Protein AF-A0A2N5Z043-F1 (afdb_monomer)

Mean predicted aligned error: 4.88 Å

pLDDT: mean 90.92, std 6.53, range [58.91, 97.44]

Nearest PDB structures (foldseek):
  1ipa-assembly1_A  TM=8.444E-01  e=1.901E-19  Thermus thermophilus
  5kzk-assembly1_B  TM=9.134E-01  e=2.273E-18  Sinorhizobium meliloti 1021
  5l0z-assembly1_B  TM=9.077E-01  e=1.374E-17  Sinorhizobium meliloti 1021
  1x7p-assembly1_A  TM=9.069E-01  e=3.944E-17  Streptomyces viridochromogenes
  1x7o-assembly1_B  TM=9.079E-01  e=4.716E-16  Streptomyces viridochromogenes

Foldseek 3Di:
DAAEDEDCPDPVLVLLLCLQPDPVSCVVVQKFKEFAPQLVLLLQVLVWAWAEKEFECVQPNPVRVCVSCVVGDPRYHYHYYHPVSQVSNDPDSPRRRMMIMTGHDDADLVNQDFDFQAEEEEEEAPQDLLVLLVVLQCCVVVVHSAYEYEPYNDDCRNNSNSVSNSNSSSVHHYYYDHPVVVVVSCVVVVEAEDEDDPPDPDDPVPDPSGTHYYYYD

Solvent-accessible surface area (backbone atoms only — not comparable to full-atom values): 11834 Å² total; per-residue (Å²): 134,74,51,76,43,72,53,70,82,38,69,66,54,48,46,52,49,43,36,59,75,31,68,68,49,17,68,73,67,45,33,32,46,43,63,20,51,62,28,46,52,35,26,51,75,50,68,47,56,55,48,33,40,39,32,20,60,93,71,36,46,68,68,56,55,45,65,77,42,69,90,55,68,96,75,51,44,58,31,39,31,34,67,78,35,42,63,73,73,41,96,50,87,85,32,58,32,35,39,34,37,24,49,54,85,88,58,50,82,85,72,57,73,79,80,66,63,29,37,34,40,36,38,59,53,51,63,51,42,55,58,55,6,48,49,27,40,49,31,66,74,68,70,44,54,29,37,39,35,22,64,61,69,38,64,77,68,34,45,60,12,35,53,50,15,62,16,26,58,45,70,40,54,63,26,68,46,57,63,68,60,51,53,52,49,32,61,77,68,67,38,49,74,44,73,74,54,98,82,53,95,64,61,76,94,74,58,85,78,72,44,31,31,31,41,38,81

Secondary structure (DSSP, 8-state):
-PEEE--TTSHHHHHHHHHHH-HHHHHHHTEEEEESHHHHHHHHHTT--EEEEEEETTTS-HHHHHHHHTTS-TTPEEEEE-HHHHHHH-S-GGGTTEEEEEEPP---GGG----SS-EEEEEES---HHHHHHHHHHHHHHT-SEEEEES-SS-TT-HHHHHHTTTHHHHS-EEEE-HHHHHHHHHHTTPEEEE--TT-SS-GGGS---SSEEEE-

Radius of gyration: 19.44 Å; Cα contacts (8 Å, |Δi|>4): 399; chains: 1; bounding box: 55×33×52 Å

Structure (mmCIF, N/CA/C/O backbone):
data_AF-A0A2N5Z043-F1
#
_entry.id   AF-A0A2N5Z043-F1
#
loop_
_atom_site.group_PDB
_atom_site.id
_atom_site.type_symbol
_atom_site.label_atom_id
_atom_site.label_alt_id
_atom_site.label_comp_id
_atom_site.label_asym_id
_atom_site.label_entity_id
_atom_site.label_seq_id
_atom_site.pdbx_PDB_ins_code
_atom_site.Cartn_x
_atom_site.Cartn_y
_atom_site.Cartn_z
_atom_site.occupancy
_atom_site.B_iso_or_equiv
_atom_site.auth_seq_id
_atom_site.auth_comp_id
_atom_site.auth_asym_id
_atom_site.auth_atom_id
_atom_site.pdbx_PDB_model_num
ATOM 1 N N . MET A 1 1 ? -25.689 7.779 13.459 1.00 58.91 1 MET A N 1
ATOM 2 C CA . MET A 1 1 ? -25.123 7.666 14.824 1.00 58.91 1 MET A CA 1
ATOM 3 C C . MET A 1 1 ? -23.792 6.949 14.717 1.00 58.91 1 MET A C 1
ATOM 5 O O . MET A 1 1 ? -23.762 5.886 14.113 1.00 58.91 1 MET A O 1
ATOM 9 N N . ILE A 1 2 ? -22.717 7.532 15.247 1.00 79.56 2 ILE A N 1
ATOM 10 C CA . ILE A 1 2 ? -21.394 6.894 15.274 1.00 79.56 2 ILE A CA 1
ATOM 11 C C . ILE A 1 2 ? -21.387 5.871 16.412 1.00 79.56 2 ILE A C 1
ATOM 13 O O . ILE A 1 2 ? -21.754 6.197 17.542 1.00 79.56 2 ILE A O 1
ATOM 17 N N . GLN A 1 3 ? -21.018 4.624 16.120 1.00 89.81 3 GLN A N 1
ATOM 18 C CA . GLN A 1 3 ? -20.958 3.577 17.137 1.00 89.81 3 GLN A CA 1
ATOM 19 C C . GLN A 1 3 ? -19.657 3.696 17.937 1.00 89.81 3 GLN A C 1
ATOM 21 O O . GLN A 1 3 ? -18.572 3.712 17.358 1.00 89.81 3 GLN A O 1
ATOM 26 N N . LYS A 1 4 ? -19.766 3.707 19.271 1.00 94.31 4 LYS A N 1
ATOM 27 C CA . LYS A 1 4 ? -18.613 3.667 20.177 1.00 94.31 4 LYS A CA 1
ATOM 28 C C . LYS A 1 4 ? -18.261 2.232 20.572 1.00 94.31 4 LYS A C 1
ATOM 30 O O . LYS A 1 4 ? -19.119 1.479 21.035 1.00 94.31 4 LYS A O 1
ATOM 35 N N . ILE A 1 5 ? -16.996 1.854 20.421 1.00 95.56 5 ILE A N 1
ATOM 36 C CA . ILE A 1 5 ? -16.460 0.528 20.734 1.00 95.56 5 ILE A CA 1
ATOM 37 C C . ILE A 1 5 ? -15.431 0.653 21.855 1.00 95.56 5 ILE A C 1
ATOM 39 O O . ILE A 1 5 ? -14.366 1.238 21.695 1.00 95.56 5 ILE A O 1
ATOM 43 N N . THR A 1 6 ? -15.735 0.047 22.999 1.00 94.62 6 THR A N 1
ATOM 44 C CA . THR A 1 6 ? -14.870 0.082 24.191 1.00 94.62 6 THR A CA 1
ATOM 45 C C . THR A 1 6 ? -14.288 -1.282 24.561 1.00 94.62 6 THR A C 1
ATOM 47 O O . THR A 1 6 ? -13.459 -1.376 25.459 1.00 94.62 6 THR A O 1
ATOM 50 N N . SER A 1 7 ? -14.717 -2.356 23.888 1.00 94.88 7 SER A N 1
ATOM 51 C CA . SER A 1 7 ? -14.312 -3.727 24.204 1.00 94.88 7 SER A CA 1
ATOM 52 C C . SER A 1 7 ? -13.397 -4.318 23.142 1.00 94.88 7 SER A C 1
ATOM 54 O O . SER A 1 7 ? -13.782 -4.474 21.985 1.00 94.88 7 SER A O 1
ATOM 56 N N . ASN A 1 8 ? -12.243 -4.813 23.580 1.00 89.06 8 ASN A N 1
ATOM 57 C CA . ASN A 1 8 ? -11.299 -5.565 22.745 1.00 89.06 8 ASN A CA 1
ATOM 58 C C . ASN A 1 8 ? -11.852 -6.902 22.227 1.00 89.06 8 ASN A C 1
ATOM 60 O O . ASN A 1 8 ? -11.288 -7.516 21.324 1.00 89.06 8 ASN A O 1
ATOM 64 N N . LYS A 1 9 ? -12.954 -7.392 22.811 1.00 93.12 9 LYS A N 1
ATOM 65 C CA . LYS A 1 9 ? -13.638 -8.608 22.349 1.00 93.12 9 LYS A CA 1
ATOM 66 C C . LYS A 1 9 ? -14.599 -8.334 21.188 1.00 93.12 9 LYS A C 1
ATOM 68 O O . LYS A 1 9 ? -15.153 -9.289 20.646 1.00 93.12 9 LYS A O 1
ATOM 73 N N . ASN A 1 10 ? -14.802 -7.069 20.815 1.00 97.00 10 ASN A N 1
ATOM 74 C CA . ASN A 1 10 ? -15.653 -6.686 19.697 1.00 97.00 10 ASN A CA 1
ATOM 75 C C . ASN A 1 10 ? -15.171 -7.345 18.388 1.00 97.00 10 ASN A C 1
ATOM 77 O O . ASN A 1 10 ? -13.970 -7.449 18.127 1.00 97.00 10 ASN A O 1
ATOM 81 N N . LYS A 1 11 ? -16.125 -7.806 17.569 1.00 96.38 11 LYS A N 1
ATOM 82 C CA . LYS A 1 11 ? -15.859 -8.533 16.320 1.00 96.38 11 LYS A CA 1
ATOM 83 C C . LYS A 1 11 ? -15.020 -7.713 15.332 1.00 96.38 11 LYS A C 1
ATOM 85 O O . LYS A 1 11 ? -14.115 -8.277 14.727 1.00 96.38 11 LYS A O 1
ATOM 90 N N . LEU A 1 12 ? -15.287 -6.411 15.208 1.00 96.88 12 LEU A N 1
ATOM 91 C CA . LEU A 1 12 ? -14.546 -5.510 14.324 1.00 96.88 12 LEU A CA 1
ATOM 92 C C . LEU A 1 12 ? -13.082 -5.393 14.758 1.00 96.88 12 LEU A C 1
ATOM 94 O O . LEU A 1 12 ? -12.185 -5.591 13.950 1.00 96.88 12 LEU A O 1
ATOM 98 N N . ILE A 1 13 ? -12.841 -5.171 16.051 1.00 97.25 13 ILE A N 1
ATOM 99 C CA . ILE A 1 13 ? -11.487 -5.030 16.612 1.00 97.25 13 ILE A CA 1
ATOM 100 C C . ILE A 1 13 ? -10.673 -6.309 16.421 1.00 97.25 13 ILE A C 1
ATOM 102 O O . ILE A 1 13 ? -9.522 -6.264 15.992 1.00 97.25 13 ILE A O 1
ATOM 106 N N . ARG A 1 14 ? -11.288 -7.474 16.655 1.00 96.81 14 ARG A N 1
ATOM 107 C CA . ARG A 1 14 ? -10.653 -8.765 16.352 1.00 96.81 14 ARG A CA 1
ATOM 108 C C . ARG A 1 14 ? -10.306 -8.898 14.871 1.00 96.81 14 ARG A C 1
ATOM 110 O O . ARG A 1 14 ? -9.248 -9.438 14.561 1.00 96.81 14 ARG A O 1
ATOM 117 N N . ASN A 1 15 ? -11.167 -8.415 13.975 1.00 97.44 15 ASN A N 1
ATOM 118 C CA . ASN A 1 15 ? -10.894 -8.453 12.542 1.00 97.44 15 ASN A CA 1
ATOM 119 C C . ASN A 1 15 ? -9.714 -7.554 12.160 1.00 97.44 15 ASN A C 1
ATOM 121 O O . ASN A 1 15 ? -8.837 -8.008 11.435 1.00 97.44 15 ASN A O 1
ATOM 125 N N . VAL A 1 16 ? -9.634 -6.334 12.704 1.00 97.19 16 VAL A N 1
ATOM 126 C CA . VAL A 1 16 ? -8.488 -5.430 12.489 1.00 97.19 16 VAL A CA 1
ATOM 127 C C . VAL A 1 16 ? -7.175 -6.120 12.868 1.00 97.19 16 VAL A C 1
ATOM 129 O O . VAL A 1 16 ? -6.253 -6.173 12.060 1.00 97.19 16 VAL A O 1
ATOM 132 N N . ILE A 1 17 ? -7.112 -6.742 14.049 1.00 96.12 17 ILE A N 1
ATOM 133 C CA . ILE A 1 17 ? -5.910 -7.452 14.523 1.00 96.12 17 ILE A CA 1
ATOM 134 C C . ILE A 1 17 ? -5.545 -8.626 13.597 1.00 96.12 17 ILE A C 1
ATOM 136 O O . ILE A 1 17 ? -4.368 -8.870 13.308 1.00 96.12 17 ILE A O 1
ATOM 140 N N . LEU A 1 18 ? -6.543 -9.371 13.111 1.00 96.69 18 LEU A N 1
ATOM 141 C CA . LEU A 1 18 ? -6.326 -10.464 12.160 1.00 96.69 18 LEU A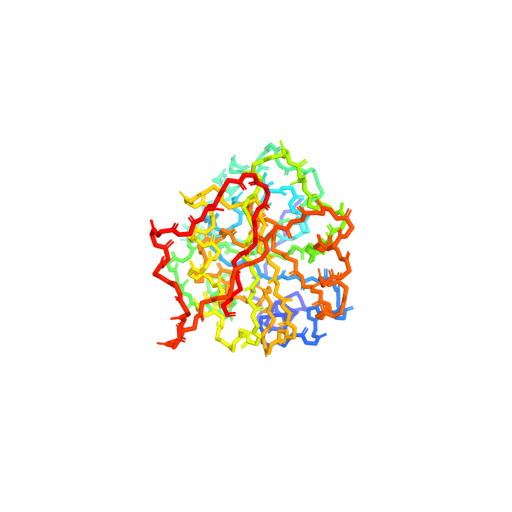 CA 1
ATOM 142 C C . LEU A 1 18 ? -5.783 -9.951 10.823 1.00 96.69 18 LEU A C 1
ATOM 144 O O . LEU A 1 18 ? -4.790 -10.489 10.333 1.00 96.69 18 LEU A O 1
ATOM 148 N N . LEU A 1 19 ? -6.376 -8.891 10.272 1.00 96.75 19 LEU A N 1
ATOM 149 C CA . LEU A 1 19 ? -5.923 -8.259 9.033 1.00 96.75 19 LEU A CA 1
ATOM 150 C C . LEU A 1 19 ? -4.523 -7.654 9.177 1.00 96.75 19 LEU A C 1
ATOM 152 O O . LEU A 1 19 ? -3.753 -7.692 8.223 1.00 96.75 19 LEU A O 1
ATOM 156 N N . GLN A 1 20 ? -4.147 -7.150 10.353 1.00 94.81 20 GLN A N 1
ATOM 157 C CA . GLN A 1 20 ? -2.794 -6.647 10.598 1.00 94.81 20 GLN A CA 1
ATOM 158 C C . GLN A 1 20 ? -1.753 -7.770 10.618 1.00 94.81 20 GLN A C 1
ATOM 160 O O . GLN A 1 20 ? -0.689 -7.659 10.007 1.00 94.81 20 GLN A O 1
ATOM 165 N N . SER A 1 21 ? -2.072 -8.875 11.291 1.00 93.69 21 SER A N 1
ATOM 166 C CA . SER A 1 21 ? -1.116 -9.953 11.565 1.00 93.69 21 SER A CA 1
ATOM 167 C C . SER A 1 21 ? -1.027 -11.020 10.471 1.00 93.69 21 SER A C 1
ATOM 169 O O . SER A 1 21 ? 0.009 -11.672 10.350 1.00 93.69 21 SER A O 1
ATOM 171 N N . LYS A 1 22 ? -2.077 -11.225 9.662 1.00 95.31 22 LYS A N 1
ATOM 172 C CA . LYS A 1 22 ? -2.168 -12.366 8.735 1.00 95.31 22 LYS A CA 1
ATOM 173 C C . LYS A 1 22 ? -2.455 -11.936 7.298 1.00 95.31 22 LYS A C 1
ATOM 175 O O . LYS A 1 22 ? -3.581 -11.581 6.964 1.00 95.31 22 LYS A O 1
ATOM 180 N N . SER A 1 23 ? -1.472 -12.115 6.410 1.00 94.06 23 SER A N 1
ATOM 181 C CA . SER A 1 23 ? -1.652 -11.900 4.959 1.00 94.06 23 SER A CA 1
ATOM 182 C C . SER A 1 23 ? -2.799 -12.734 4.379 1.00 94.06 23 SER A C 1
ATOM 184 O O . SER A 1 23 ? -3.604 -12.234 3.600 1.00 94.06 23 SER A O 1
ATOM 186 N N . ARG A 1 24 ? -2.952 -13.986 4.834 1.00 95.50 24 ARG A N 1
ATOM 187 C CA . ARG A 1 24 ? -4.053 -14.858 4.402 1.00 95.50 24 ARG A CA 1
ATOM 188 C C . ARG A 1 24 ? -5.435 -14.256 4.676 1.00 95.50 24 ARG A C 1
ATOM 190 O O . ARG A 1 24 ? -6.331 -14.452 3.865 1.00 95.50 24 ARG A O 1
ATOM 197 N N . GLU A 1 25 ? -5.611 -13.540 5.787 1.00 97.25 25 GLU A N 1
ATOM 198 C CA . GLU A 1 25 ? -6.893 -12.899 6.109 1.00 97.25 25 GLU A CA 1
ATOM 199 C C . GLU A 1 25 ? -7.157 -11.696 5.203 1.00 97.25 25 GLU A C 1
ATOM 201 O O . GLU A 1 25 ? -8.277 -11.560 4.719 1.00 97.25 25 GLU A O 1
ATOM 206 N N . ARG A 1 26 ? -6.127 -10.895 4.890 1.00 96.31 26 ARG A N 1
ATOM 207 C CA . ARG A 1 26 ? -6.241 -9.795 3.919 1.00 96.31 26 ARG A CA 1
ATOM 208 C C . ARG A 1 26 ? -6.667 -10.298 2.544 1.00 96.31 26 ARG A C 1
ATOM 210 O O . ARG A 1 26 ? -7.684 -9.857 2.021 1.00 96.31 26 ARG A O 1
ATOM 217 N N . LYS A 1 27 ? -5.966 -11.313 2.025 1.00 94.12 27 LYS A N 1
ATOM 218 C CA . LYS A 1 27 ? -6.282 -11.951 0.735 1.00 94.12 27 LYS A CA 1
ATOM 219 C C . LYS A 1 27 ? -7.682 -12.570 0.719 1.00 94.12 27 LYS A C 1
ATOM 221 O O . LYS A 1 27 ? -8.418 -12.402 -0.240 1.00 94.12 27 LYS A O 1
ATOM 226 N N . LYS A 1 28 ? -8.069 -13.273 1.791 1.00 96.50 28 LYS A N 1
ATOM 227 C CA . LYS A 1 28 ? -9.383 -13.928 1.890 1.00 96.50 28 LYS A CA 1
ATOM 228 C C . LYS A 1 28 ? -10.538 -12.925 1.916 1.00 96.50 28 LYS A C 1
ATOM 230 O O . LYS A 1 28 ? -11.598 -13.222 1.378 1.00 96.50 28 LYS A O 1
ATOM 235 N N . GLN A 1 29 ? -10.364 -11.803 2.609 1.00 97.06 29 GLN A N 1
ATOM 236 C CA . GLN A 1 29 ? -11.420 -10.802 2.781 1.00 97.06 29 GLN A CA 1
ATOM 237 C C . GLN A 1 29 ? -11.389 -9.714 1.703 1.00 97.06 29 GLN A C 1
ATOM 239 O O . GLN A 1 29 ? -12.329 -8.935 1.625 1.00 97.06 29 GLN A O 1
ATOM 244 N N . ASN A 1 30 ? -10.329 -9.664 0.896 1.00 96.50 30 ASN A N 1
ATOM 245 C CA . ASN A 1 30 ? -9.986 -8.546 0.025 1.00 96.50 30 ASN A CA 1
ATOM 246 C C . ASN A 1 30 ? -9.932 -7.197 0.767 1.00 96.50 30 ASN A C 1
ATOM 248 O O . ASN A 1 30 ? -10.393 -6.175 0.264 1.00 96.50 30 ASN A O 1
ATOM 252 N N . LEU A 1 31 ? -9.396 -7.207 1.992 1.00 97.19 31 LEU A N 1
ATOM 253 C CA . LEU A 1 31 ? -9.322 -6.030 2.855 1.00 97.19 31 LEU A CA 1
ATOM 254 C C . LEU A 1 31 ? -7.914 -5.818 3.398 1.00 97.19 31 LEU A C 1
ATOM 256 O O . LEU A 1 31 ? -7.212 -6.766 3.753 1.00 97.19 31 LEU A O 1
ATOM 260 N N . ILE A 1 32 ? -7.548 -4.554 3.565 1.00 97.44 32 ILE A N 1
ATOM 261 C CA . ILE A 1 32 ? -6.286 -4.111 4.153 1.00 97.44 32 ILE A CA 1
ATOM 262 C C . ILE A 1 32 ? -6.552 -3.189 5.343 1.00 97.44 32 ILE A C 1
ATOM 264 O O . ILE A 1 32 ? -7.629 -2.604 5.469 1.00 97.44 32 ILE A O 1
ATOM 268 N N . VAL A 1 33 ? -5.560 -3.066 6.226 1.00 97.12 33 VAL A N 1
ATOM 269 C CA . VAL A 1 33 ? -5.593 -2.120 7.348 1.00 97.12 33 VAL A CA 1
ATOM 270 C C . VAL A 1 33 ? -4.566 -1.033 7.099 1.00 97.12 33 VAL A C 1
ATOM 272 O O . VAL A 1 33 ? -3.394 -1.328 6.861 1.00 97.12 33 VAL A O 1
ATOM 275 N N . ILE A 1 34 ? -5.016 0.211 7.197 1.00 95.94 34 ILE A N 1
ATOM 276 C CA . ILE A 1 34 ? -4.196 1.404 7.023 1.00 95.94 34 ILE A CA 1
ATOM 277 C C . ILE A 1 34 ? -4.191 2.133 8.361 1.00 95.94 34 ILE A C 1
ATOM 279 O O . ILE A 1 34 ? -5.238 2.526 8.868 1.00 95.94 34 ILE A O 1
ATOM 283 N N . GLU A 1 35 ? -3.017 2.273 8.959 1.00 93.94 35 GLU A N 1
ATOM 284 C CA . GLU A 1 35 ? -2.828 3.026 10.195 1.00 93.94 35 GLU A CA 1
ATOM 285 C C . GLU A 1 35 ? -2.068 4.304 9.867 1.00 93.94 35 GLU A C 1
ATOM 287 O O . GLU A 1 35 ? -1.040 4.240 9.193 1.00 93.94 35 GLU A O 1
ATOM 292 N N . GLY A 1 36 ? -2.543 5.432 10.392 1.00 91.44 36 GLY A N 1
ATOM 293 C CA . GLY A 1 36 ? -1.880 6.713 10.203 1.00 91.44 36 GLY A CA 1
ATOM 294 C C . GLY A 1 36 ? -2.716 7.704 9.411 1.00 91.44 36 GLY A C 1
ATOM 295 O O . GLY A 1 36 ? -3.263 7.391 8.355 1.00 91.44 36 GLY A O 1
ATOM 296 N N . ARG A 1 37 ? -2.800 8.937 9.920 1.00 90.19 37 ARG A N 1
ATOM 297 C CA . ARG A 1 37 ? -3.494 10.037 9.237 1.00 90.19 37 ARG A CA 1
ATOM 298 C C . ARG A 1 37 ? -3.017 10.214 7.792 1.00 90.19 37 ARG A C 1
ATOM 300 O O . ARG A 1 37 ? -3.845 10.278 6.890 1.00 90.19 37 ARG A O 1
ATOM 307 N N . LYS A 1 38 ? -1.700 10.282 7.578 1.00 90.38 38 LYS A N 1
ATOM 308 C CA . LYS A 1 38 ? -1.118 10.587 6.266 1.00 90.38 38 LYS A CA 1
ATOM 309 C C . LYS A 1 38 ? -1.361 9.459 5.264 1.00 90.38 38 LYS A C 1
ATOM 311 O O . LYS A 1 38 ? -1.716 9.714 4.119 1.00 90.38 38 LYS A O 1
ATOM 316 N N . GLU A 1 39 ? -1.196 8.223 5.711 1.00 93.88 39 GLU A N 1
ATOM 317 C CA . GLU A 1 39 ? -1.403 7.012 4.929 1.00 93.88 39 GLU A CA 1
ATOM 318 C C . GLU A 1 39 ? -2.863 6.887 4.481 1.00 93.88 39 GLU A C 1
ATOM 320 O O . GLU A 1 39 ? -3.127 6.579 3.320 1.00 93.88 39 GLU A O 1
ATOM 325 N N . ILE A 1 40 ? -3.805 7.169 5.386 1.00 93.88 40 ILE A N 1
ATOM 326 C CA . ILE A 1 40 ? -5.242 7.153 5.097 1.00 93.88 40 ILE A CA 1
ATOM 327 C C . ILE A 1 40 ? -5.606 8.270 4.109 1.00 93.88 40 ILE A C 1
ATOM 329 O O . ILE A 1 40 ? -6.300 8.004 3.132 1.00 93.88 40 ILE A O 1
ATOM 333 N N . GLU A 1 41 ? -5.110 9.497 4.311 1.00 91.25 41 GLU A N 1
ATOM 334 C CA . GLU A 1 41 ? -5.309 10.612 3.370 1.00 91.25 41 GLU A CA 1
ATOM 335 C C . GLU A 1 41 ? -4.818 10.259 1.954 1.00 91.25 41 GLU A C 1
ATOM 337 O O . GLU A 1 41 ? -5.543 10.482 0.984 1.00 91.25 41 GLU A O 1
ATOM 342 N N . LEU A 1 42 ? -3.625 9.665 1.822 1.00 92.44 42 LEU A N 1
ATOM 343 C CA . LEU A 1 42 ? -3.087 9.249 0.521 1.00 92.44 42 LEU A CA 1
ATOM 344 C C . LEU A 1 42 ? -3.893 8.116 -0.113 1.00 92.44 42 LEU A C 1
ATOM 346 O O . LEU A 1 42 ? -4.118 8.142 -1.322 1.00 92.44 42 LEU A O 1
ATOM 350 N N . ALA A 1 43 ? -4.363 7.148 0.675 1.00 93.38 43 ALA A N 1
ATOM 351 C CA . ALA A 1 43 ? -5.238 6.093 0.173 1.00 93.38 43 ALA A CA 1
ATOM 352 C C . ALA A 1 43 ? -6.523 6.686 -0.427 1.00 93.38 43 ALA A C 1
ATOM 354 O O . ALA A 1 43 ? -6.889 6.355 -1.554 1.00 93.38 43 ALA A O 1
ATOM 355 N N . PHE A 1 44 ? -7.157 7.629 0.272 1.00 90.06 44 PHE A N 1
ATOM 356 C CA . PHE A 1 44 ? -8.332 8.332 -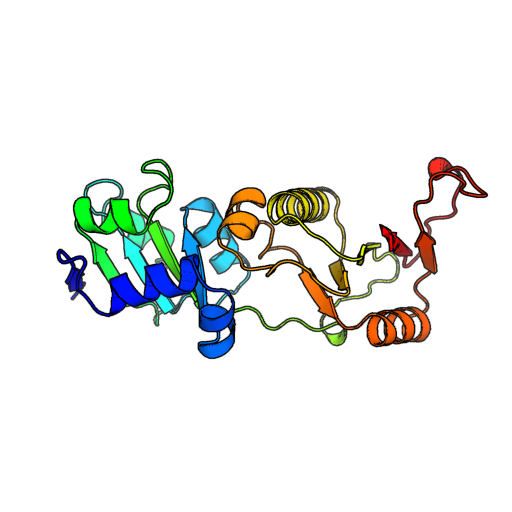0.240 1.00 90.06 44 PHE A CA 1
ATOM 357 C C . PHE A 1 44 ? -8.047 9.133 -1.511 1.00 90.06 44 PHE A C 1
ATOM 359 O O . PHE A 1 44 ? -8.796 9.030 -2.480 1.00 90.06 44 PHE A O 1
ATOM 366 N N . GLN A 1 45 ? -6.960 9.908 -1.529 1.00 89.62 45 GLN A N 1
ATOM 367 C CA . GLN A 1 45 ? -6.550 10.688 -2.705 1.00 89.62 45 GLN A CA 1
ATOM 368 C C . GLN A 1 45 ? -6.240 9.797 -3.913 1.00 89.62 45 GLN A C 1
ATOM 370 O O . GLN A 1 45 ? -6.459 10.208 -5.049 1.00 89.62 45 GLN A O 1
ATOM 375 N N . SER A 1 46 ? -5.789 8.568 -3.662 1.00 90.56 46 SER A N 1
ATOM 376 C CA . SER A 1 46 ? -5.510 7.557 -4.688 1.00 90.56 46 SER A CA 1
ATOM 377 C C . SER A 1 46 ? -6.754 6.756 -5.099 1.00 90.56 46 SER A C 1
ATOM 379 O O . SER A 1 46 ? -6.641 5.782 -5.839 1.00 90.56 46 SER A O 1
ATOM 381 N N . GLY A 1 47 ? -7.944 7.134 -4.617 1.00 90.25 47 GLY A N 1
ATOM 382 C CA . GLY A 1 47 ? -9.211 6.487 -4.967 1.00 90.25 47 GLY A CA 1
ATOM 383 C C . GLY A 1 47 ? -9.439 5.128 -4.303 1.00 90.25 47 GLY A C 1
ATOM 384 O O . GLY A 1 47 ? -10.314 4.381 -4.739 1.00 90.25 47 GLY A O 1
ATOM 385 N N . ILE A 1 48 ? -8.681 4.785 -3.256 1.00 92.31 48 ILE A N 1
ATOM 386 C CA . ILE A 1 48 ? -8.865 3.521 -2.540 1.00 92.31 48 ILE A CA 1
ATOM 387 C C . ILE A 1 48 ? -10.194 3.538 -1.780 1.00 92.31 48 ILE A C 1
ATOM 389 O O . ILE A 1 48 ? -10.517 4.484 -1.058 1.00 92.31 48 ILE A O 1
ATOM 393 N N . ASN A 1 49 ? -10.957 2.453 -1.912 1.00 92.38 49 ASN A N 1
ATOM 394 C CA . ASN A 1 49 ? -12.271 2.320 -1.299 1.00 92.38 49 ASN A CA 1
ATOM 395 C C . ASN A 1 49 ? -12.166 1.986 0.195 1.00 92.38 49 ASN A C 1
ATOM 397 O O . ASN A 1 49 ? -12.095 0.820 0.601 1.00 92.38 49 ASN A O 1
ATOM 401 N N . VAL A 1 50 ? -12.150 3.019 1.032 1.00 93.25 50 VAL A N 1
ATOM 402 C CA . VAL A 1 50 ? -12.179 2.869 2.490 1.00 93.25 50 VAL A CA 1
ATOM 403 C C . VAL A 1 50 ? -13.595 2.522 2.943 1.00 93.25 50 VAL A C 1
ATOM 405 O O . VAL A 1 50 ? -14.539 3.266 2.705 1.00 93.25 50 VAL A O 1
ATOM 408 N N . LYS A 1 51 ? -13.749 1.392 3.637 1.00 94.31 51 LYS A N 1
ATOM 409 C CA . LYS A 1 51 ? -15.048 0.906 4.126 1.00 94.31 51 LYS A CA 1
ATOM 410 C C . LYS A 1 51 ? -15.358 1.383 5.531 1.00 94.31 51 LYS A C 1
ATOM 412 O O . LYS A 1 51 ? -16.507 1.670 5.858 1.00 94.31 51 LYS A O 1
ATOM 417 N N . GLN A 1 52 ? -14.344 1.384 6.392 1.00 95.12 52 GLN A N 1
ATOM 418 C CA . GLN A 1 52 ? -14.518 1.632 7.818 1.00 95.12 52 GLN A CA 1
ATOM 419 C C . GLN A 1 52 ? -13.379 2.498 8.333 1.00 95.12 52 GLN A C 1
ATOM 421 O O . GLN A 1 52 ? -12.216 2.221 8.044 1.00 95.12 52 GLN A O 1
ATOM 426 N N . LEU A 1 53 ? -13.715 3.507 9.130 1.00 94.75 53 LEU A N 1
ATOM 427 C CA . LEU A 1 53 ? -12.761 4.388 9.784 1.00 94.75 53 LEU A CA 1
ATOM 428 C C . LEU A 1 53 ? -12.982 4.345 11.296 1.00 94.75 53 LEU A C 1
ATOM 430 O O . LEU A 1 53 ? -14.045 4.708 11.802 1.00 94.75 53 LEU A O 1
ATOM 434 N N . LEU A 1 54 ? -11.966 3.886 12.016 1.00 95.69 54 LEU A N 1
ATOM 435 C CA . LEU A 1 54 ? -11.926 3.852 13.467 1.00 95.69 54 LEU A CA 1
ATOM 436 C C . LEU A 1 54 ? -11.084 5.028 13.959 1.00 95.69 54 LEU A C 1
ATOM 438 O O . LEU A 1 54 ? -9.949 5.206 13.513 1.00 95.69 54 LEU A O 1
ATOM 442 N N . TYR A 1 55 ? -11.622 5.806 14.895 1.00 95.25 55 TYR A N 1
ATOM 443 C CA . TYR A 1 55 ? -10.924 6.954 15.465 1.00 95.25 55 TYR A CA 1
ATOM 444 C C . TYR A 1 55 ? -11.020 7.002 16.990 1.00 95.25 55 TYR A C 1
ATOM 446 O O . TYR A 1 55 ? -12.032 6.624 17.582 1.00 95.25 55 TYR A O 1
ATOM 454 N N . CYS A 1 56 ? -9.961 7.477 17.640 1.00 94.81 56 CYS A N 1
ATOM 455 C CA . CYS A 1 56 ? -9.929 7.681 19.087 1.00 94.81 56 CYS A CA 1
ATOM 456 C C . CYS A 1 56 ? -10.202 9.154 19.416 1.00 94.81 56 CYS A C 1
ATOM 458 O O . CYS A 1 56 ? -9.339 10.001 19.184 1.00 94.81 56 CYS A O 1
ATOM 460 N N . ASN A 1 57 ? -11.369 9.460 19.999 1.00 93.06 57 ASN A N 1
ATOM 461 C CA . ASN A 1 57 ? -11.782 10.845 20.280 1.00 93.06 57 ASN A CA 1
ATOM 462 C C . ASN A 1 57 ? -10.884 11.570 21.308 1.00 93.06 57 ASN A C 1
ATOM 464 O O . ASN A 1 57 ? -10.905 12.793 21.390 1.00 93.06 57 ASN A O 1
ATOM 468 N N . GLU A 1 58 ? -10.084 10.827 22.082 1.00 91.69 58 GLU A N 1
ATOM 469 C CA . GLU A 1 58 ? -9.070 11.381 22.994 1.00 91.69 58 GLU A CA 1
ATOM 470 C C . GLU A 1 58 ? -7.803 11.874 22.268 1.00 91.69 58 GLU A C 1
ATOM 472 O O . GLU A 1 58 ? -7.012 12.602 22.862 1.00 91.69 58 GLU A O 1
ATOM 477 N N . ILE A 1 59 ? -7.589 11.464 21.011 1.00 91.69 59 ILE A N 1
ATOM 478 C CA . ILE A 1 59 ? -6.409 11.812 20.198 1.00 91.69 59 ILE A CA 1
ATOM 479 C C . ILE A 1 59 ? -6.800 12.743 19.044 1.00 91.69 59 ILE A C 1
ATOM 481 O O . ILE A 1 59 ? -6.100 13.717 18.783 1.00 91.69 59 ILE A O 1
ATOM 485 N N . ILE A 1 60 ? -7.911 12.450 18.363 1.00 91.19 60 ILE A N 1
ATOM 486 C CA . ILE A 1 60 ? -8.438 13.240 17.247 1.00 91.19 60 ILE A CA 1
ATOM 487 C C . ILE A 1 60 ? -9.942 13.435 17.420 1.00 91.19 60 ILE A C 1
ATOM 489 O O . ILE A 1 60 ? -10.690 12.477 17.614 1.00 91.19 60 ILE A O 1
ATOM 493 N N . SER A 1 61 ? -10.395 14.686 17.368 1.00 91.12 61 SER A N 1
ATOM 494 C CA . SER A 1 61 ? -11.809 14.997 17.589 1.00 91.12 61 SER A CA 1
ATOM 495 C C . SER A 1 61 ? -12.682 14.511 16.431 1.00 91.12 61 SER A C 1
ATOM 497 O O . SER A 1 61 ? -12.289 14.582 15.268 1.00 91.12 61 SER A O 1
ATOM 499 N N . SER A 1 62 ? -13.907 14.077 16.732 1.00 88.25 62 SER A N 1
ATOM 500 C CA . SER A 1 62 ? -14.881 13.677 15.702 1.00 88.25 62 SER A CA 1
ATOM 501 C C . SER A 1 62 ? -15.122 14.743 14.621 1.00 88.25 62 SER A C 1
ATOM 503 O O . SER A 1 62 ? -15.292 14.393 13.455 1.00 88.25 62 SER A O 1
ATOM 505 N N . SER A 1 63 ? -15.092 16.033 14.972 1.00 88.50 63 SER A N 1
ATOM 506 C CA . SER A 1 63 ? -15.256 17.130 14.012 1.00 88.50 63 SER A CA 1
ATOM 507 C C . SER A 1 63 ? -14.047 17.292 13.090 1.00 88.50 63 SER A C 1
ATOM 509 O O . SER A 1 63 ? -14.214 17.640 11.925 1.00 88.50 63 SER A O 1
ATOM 511 N N . GLU A 1 64 ? -12.834 17.018 13.575 1.00 89.69 64 GLU A N 1
ATOM 512 C CA . GLU A 1 64 ? -11.633 16.990 12.739 1.00 89.69 64 GLU A CA 1
ATOM 513 C C . GLU A 1 64 ? -11.662 15.804 11.773 1.00 89.69 64 GLU A C 1
ATOM 515 O O . GLU A 1 64 ? -11.416 15.992 10.584 1.00 89.69 64 GLU A O 1
ATOM 520 N N . VAL A 1 65 ? -12.057 14.618 12.249 1.00 88.81 65 VAL A N 1
ATOM 521 C CA . VAL A 1 65 ? -12.247 13.434 11.395 1.00 88.81 65 VAL A CA 1
ATOM 522 C C . VAL A 1 65 ? -13.265 13.716 10.295 1.00 88.81 65 VAL A C 1
ATOM 524 O O . VAL A 1 65 ? -12.989 13.458 9.127 1.00 88.81 65 VAL A O 1
ATOM 527 N N . GLN A 1 66 ? -14.419 14.287 10.648 1.00 84.62 66 GLN A N 1
ATOM 528 C CA . GLN A 1 66 ? -15.435 14.654 9.664 1.00 84.62 66 GLN A CA 1
ATOM 529 C C . GLN A 1 66 ? -14.889 15.641 8.638 1.00 84.62 66 GLN A C 1
ATOM 531 O O . GLN A 1 66 ? -15.009 15.368 7.456 1.00 84.62 66 GLN A O 1
ATOM 536 N N . LYS A 1 67 ? -14.221 16.723 9.058 1.00 86.69 67 LYS A N 1
ATOM 537 C CA . LYS A 1 67 ? -13.634 17.712 8.134 1.00 86.69 67 LYS A CA 1
ATOM 538 C C . LYS A 1 67 ? -12.602 17.111 7.183 1.00 86.69 67 LYS A C 1
ATOM 540 O O . LYS A 1 67 ? -12.553 17.487 6.018 1.00 86.69 67 LYS A O 1
ATOM 545 N N . MET A 1 68 ? -11.760 16.201 7.671 1.00 84.00 68 MET A N 1
ATOM 546 C CA . MET A 1 68 ? -10.727 15.562 6.850 1.00 84.00 68 MET A CA 1
ATOM 547 C C . MET A 1 68 ? -11.320 14.709 5.727 1.00 84.00 68 MET A C 1
ATOM 549 O O . MET A 1 68 ? -10.733 14.632 4.650 1.00 84.00 68 MET A O 1
ATOM 553 N N . PHE A 1 69 ? -12.473 14.086 5.978 1.00 79.94 69 PHE A N 1
ATOM 554 C CA . PHE A 1 69 ? -13.093 13.122 5.069 1.00 79.94 69 PHE A CA 1
ATOM 555 C C . PHE A 1 69 ? -14.467 13.571 4.544 1.00 79.94 69 PHE A C 1
ATOM 557 O O . PHE A 1 69 ? -15.168 12.788 3.918 1.00 79.94 69 PHE A O 1
ATOM 564 N N . GLU A 1 70 ? -14.838 14.843 4.733 1.00 76.12 70 GLU A N 1
ATOM 565 C CA . GLU A 1 70 ? -16.153 15.404 4.375 1.00 76.12 70 GLU A CA 1
ATOM 566 C C . GLU A 1 70 ? -16.448 15.285 2.874 1.00 76.12 70 GLU A C 1
ATOM 568 O O . GLU A 1 70 ? -17.577 15.031 2.469 1.00 76.12 70 GLU A O 1
ATOM 573 N N . ASN A 1 71 ? -15.405 15.414 2.050 1.00 71.62 71 ASN A N 1
ATOM 574 C CA . ASN A 1 71 ? -15.490 15.335 0.591 1.00 71.62 71 ASN A CA 1
ATOM 575 C C . ASN A 1 71 ? -15.219 13.923 0.040 1.00 71.62 71 ASN A C 1
ATOM 577 O O . ASN A 1 71 ? -15.131 13.743 -1.175 1.00 71.62 71 ASN A O 1
ATOM 581 N N . LEU A 1 72 ? -15.023 12.930 0.910 1.00 67.38 72 LEU A N 1
ATOM 582 C CA . LEU A 1 72 ? -14.549 11.598 0.549 1.00 67.38 72 LEU A CA 1
ATOM 583 C C . LEU A 1 72 ? -15.645 10.570 0.855 1.00 67.38 72 LEU A C 1
ATOM 585 O O . LEU A 1 72 ? -15.855 10.236 2.007 1.00 67.38 72 LEU A O 1
ATOM 589 N N . SER A 1 73 ? -16.321 10.101 -0.203 1.00 61.44 73 SER A N 1
ATOM 590 C CA . SER A 1 73 ? -17.330 9.020 -0.279 1.00 61.44 73 SER A CA 1
ATOM 591 C C . SER A 1 73 ? -18.360 8.892 0.865 1.00 61.44 73 SER A C 1
ATOM 593 O O . SER A 1 73 ? -18.041 8.635 2.022 1.00 61.44 73 SER A O 1
ATOM 595 N N . ASN A 1 74 ? -19.649 8.909 0.512 1.00 63.28 74 ASN A N 1
ATOM 596 C CA . ASN A 1 74 ? -20.763 8.826 1.470 1.00 63.28 74 ASN A CA 1
ATOM 597 C C . ASN A 1 74 ? -20.925 7.461 2.182 1.00 63.28 74 ASN A C 1
ATOM 599 O O . ASN A 1 74 ? -21.736 7.362 3.102 1.00 63.28 74 ASN A O 1
ATOM 603 N N . ASP A 1 75 ? -20.168 6.426 1.798 1.00 83.88 75 ASP A N 1
ATOM 604 C CA . ASP A 1 75 ? -20.391 5.041 2.252 1.00 83.88 75 ASP A CA 1
ATOM 605 C C . ASP A 1 75 ? -19.449 4.566 3.379 1.00 83.88 75 ASP A C 1
ATOM 607 O O . ASP A 1 75 ? -19.483 3.397 3.779 1.00 83.88 75 ASP A O 1
ATOM 611 N N . ILE A 1 76 ? -18.608 5.450 3.928 1.00 89.44 76 ILE A N 1
ATOM 612 C CA . ILE A 1 76 ? -17.663 5.090 4.997 1.00 89.44 76 ILE A CA 1
ATOM 613 C C . ILE A 1 76 ? -18.395 4.927 6.335 1.00 89.44 76 ILE A C 1
ATOM 615 O O . ILE A 1 76 ? -19.098 5.823 6.809 1.00 89.44 76 ILE A O 1
ATOM 619 N N . GLN A 1 77 ? -18.167 3.801 7.014 1.00 92.00 77 GLN A N 1
ATOM 620 C CA . GLN A 1 77 ? -18.649 3.587 8.378 1.00 92.00 77 GLN A CA 1
ATOM 621 C C . GLN A 1 77 ? -17.656 4.121 9.411 1.00 92.00 77 GLN A C 1
ATOM 623 O O . GLN A 1 77 ? -16.525 3.645 9.508 1.00 92.00 77 GLN A O 1
ATOM 628 N N . TYR A 1 78 ? -18.104 5.059 10.239 1.00 92.81 78 TYR A N 1
ATOM 629 C CA . TYR A 1 78 ? -17.292 5.648 11.301 1.00 92.81 78 TYR A CA 1
ATOM 630 C C . TYR A 1 78 ? -17.529 4.945 12.642 1.00 92.81 78 TYR A C 1
ATOM 632 O O . TYR A 1 78 ? -18.676 4.742 13.057 1.00 92.81 78 TYR A O 1
ATOM 640 N N . PHE A 1 79 ? -16.443 4.636 13.348 1.00 95.06 79 PHE A N 1
ATOM 641 C CA . PHE A 1 79 ? -16.461 4.049 14.686 1.00 95.06 79 PHE A CA 1
ATOM 642 C C . PHE A 1 79 ? -15.567 4.849 15.630 1.00 95.06 79 PHE A C 1
ATOM 644 O O . PHE A 1 79 ? -14.373 5.011 15.386 1.00 95.06 79 PHE A O 1
ATOM 651 N N . GLU A 1 80 ? -16.126 5.294 16.749 1.00 95.94 80 GLU A N 1
ATOM 652 C CA . GLU A 1 80 ? -15.320 5.822 17.847 1.00 95.94 80 GLU A CA 1
ATOM 653 C C . GLU A 1 80 ? -14.779 4.642 18.662 1.00 95.94 80 GLU A C 1
ATOM 655 O O . GLU A 1 80 ? -15.534 3.744 19.038 1.00 95.94 80 GLU A O 1
ATOM 660 N N . VAL A 1 81 ? -13.490 4.632 18.980 1.00 96.44 81 VAL A N 1
ATOM 661 C CA . VAL A 1 81 ? -12.879 3.631 19.863 1.00 96.44 81 VAL A CA 1
ATOM 662 C C . VAL A 1 81 ? -12.372 4.273 21.151 1.00 96.44 81 VAL A C 1
ATOM 664 O O . VAL A 1 81 ? -11.952 5.429 21.157 1.00 96.44 81 VAL A O 1
ATOM 667 N N . SER A 1 82 ? -12.407 3.529 22.261 1.00 95.50 82 SER A N 1
ATOM 668 C CA . SER A 1 82 ? -11.711 3.954 23.484 1.00 95.50 82 SER A CA 1
ATOM 669 C C . SER A 1 82 ? -10.194 3.919 23.294 1.00 95.50 82 SER A C 1
ATOM 671 O O . SER A 1 82 ? -9.687 3.163 22.460 1.00 95.50 82 SER A O 1
ATOM 673 N N . ARG A 1 83 ? -9.450 4.656 24.125 1.00 93.31 83 ARG A N 1
ATOM 674 C CA . ARG A 1 83 ? -7.982 4.622 24.103 1.00 93.31 83 ARG A CA 1
ATOM 675 C C . ARG A 1 83 ? -7.392 3.227 24.329 1.00 93.31 83 ARG A C 1
ATOM 677 O O . ARG A 1 83 ? -6.431 2.871 23.658 1.00 93.31 83 ARG A O 1
ATOM 684 N N . ASP A 1 84 ? -7.998 2.419 25.204 1.00 93.56 84 ASP A N 1
ATOM 685 C CA . ASP A 1 84 ? -7.588 1.020 25.434 1.00 93.56 84 ASP A CA 1
ATOM 686 C C . ASP A 1 84 ? -7.787 0.129 24.199 1.00 93.56 84 ASP A C 1
ATOM 688 O O . ASP A 1 84 ? -6.973 -0.746 23.923 1.00 93.56 84 ASP A O 1
ATOM 692 N N . VAL A 1 85 ? -8.859 0.350 23.431 1.00 95.56 85 VAL A N 1
ATOM 693 C CA . VAL A 1 85 ? -9.071 -0.374 22.172 1.00 95.56 85 VAL A CA 1
ATOM 694 C C . VAL A 1 85 ? -8.092 0.116 21.114 1.00 95.56 85 VAL A C 1
ATOM 696 O O . VAL A 1 85 ? -7.482 -0.700 20.424 1.00 95.56 85 VAL A O 1
ATOM 699 N N . PHE A 1 86 ? -7.922 1.436 21.002 1.00 95.00 86 PHE A N 1
ATOM 700 C CA . PHE A 1 86 ? -7.023 2.048 20.031 1.00 95.00 86 PHE A CA 1
ATOM 701 C C . PHE A 1 86 ? -5.586 1.553 20.205 1.00 95.00 86 PHE A C 1
ATOM 703 O O . PHE A 1 86 ? -4.983 1.129 19.227 1.00 95.00 86 PHE A O 1
ATOM 710 N N . SER A 1 87 ? -5.067 1.513 21.436 1.00 92.06 87 SER A N 1
ATOM 711 C CA . SER A 1 87 ? -3.696 1.066 21.726 1.00 92.06 87 SER A CA 1
ATOM 712 C C . SER A 1 87 ? -3.414 -0.394 21.353 1.00 92.06 87 SER A C 1
ATOM 714 O O . SER A 1 87 ? -2.254 -0.781 21.243 1.00 92.06 87 SER A O 1
ATOM 716 N N . LYS A 1 88 ? -4.450 -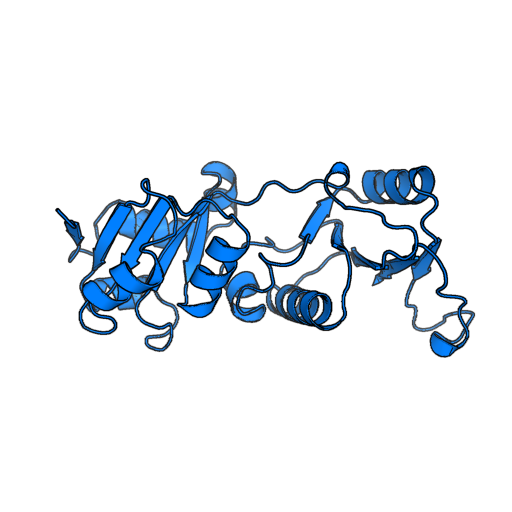1.218 21.140 1.00 92.62 88 LYS A N 1
ATOM 717 C CA . LYS A 1 88 ? -4.296 -2.604 20.666 1.00 92.62 88 LYS A CA 1
ATOM 718 C C . LYS A 1 88 ? -4.300 -2.751 19.156 1.00 92.62 88 LYS A C 1
ATOM 720 O O . LYS A 1 88 ? -3.823 -3.769 18.663 1.00 92.62 88 LYS A O 1
ATOM 725 N N . ILE A 1 89 ? -4.887 -1.793 18.446 1.00 93.19 89 ILE A N 1
ATOM 726 C CA . ILE A 1 89 ? -4.991 -1.810 16.983 1.00 93.19 89 ILE A CA 1
ATOM 727 C C . ILE A 1 89 ? -4.076 -0.785 16.318 1.00 93.19 89 ILE A C 1
ATOM 729 O O . ILE A 1 89 ? -4.021 -0.747 15.095 1.00 93.19 89 ILE A O 1
ATOM 733 N N . SER A 1 90 ? -3.373 0.043 17.086 1.00 90.81 90 SER A N 1
ATOM 734 C CA . SER A 1 90 ? -2.353 0.955 16.584 1.00 90.81 90 SER A CA 1
ATOM 735 C C . SER A 1 90 ? -0.964 0.501 17.022 1.00 90.81 90 SER A C 1
ATOM 737 O O . SER A 1 90 ? -0.757 0.009 18.131 1.00 90.81 90 SER A O 1
ATOM 739 N N . TYR A 1 91 ? 0.009 0.644 16.131 1.00 79.19 91 TYR A N 1
ATOM 740 C CA . TYR A 1 91 ? 1.409 0.351 16.397 1.00 79.19 91 TYR A CA 1
ATOM 741 C C . TYR A 1 91 ? 2.065 1.447 17.251 1.00 79.19 91 TYR A C 1
ATOM 743 O O . TYR A 1 91 ? 3.015 1.167 17.986 1.00 79.19 91 TYR A O 1
ATOM 751 N N . ARG A 1 92 ? 1.612 2.708 17.148 1.00 73.88 92 ARG A N 1
ATOM 752 C CA . ARG A 1 92 ? 2.079 3.834 17.988 1.00 73.88 92 ARG A CA 1
ATOM 753 C C . ARG A 1 92 ? 0.933 4.788 18.305 1.00 73.88 92 ARG A C 1
ATOM 755 O O . ARG A 1 92 ? 0.129 5.083 17.436 1.00 73.88 92 ARG A O 1
ATOM 762 N N . GLU A 1 93 ? 0.942 5.403 19.488 1.00 63.94 93 GLU A N 1
ATOM 763 C CA . GLU A 1 93 ? -0.004 6.493 19.791 1.00 63.94 93 GLU A CA 1
ATOM 764 C C . GLU A 1 93 ? 0.169 7.710 18.857 1.00 63.94 93 GLU A C 1
ATOM 766 O O . GLU A 1 93 ? -0.778 8.454 18.617 1.00 63.94 93 GLU A O 1
ATOM 771 N N . THR A 1 94 ? 1.359 7.896 18.269 1.00 71.06 94 THR A N 1
ATOM 772 C CA . THR A 1 94 ? 1.669 9.017 17.365 1.00 71.06 94 THR A CA 1
ATOM 773 C C . THR A 1 94 ? 1.055 8.889 15.969 1.00 71.06 94 THR A C 1
ATOM 775 O O . THR A 1 94 ? 1.298 9.756 15.135 1.00 71.06 94 THR A O 1
ATOM 778 N N . THR A 1 95 ? 0.292 7.835 15.662 1.00 74.38 95 THR A N 1
ATOM 779 C CA . THR A 1 95 ? -0.294 7.629 14.321 1.00 74.38 95 THR A CA 1
ATOM 780 C C . THR A 1 95 ? -1.534 8.484 14.041 1.00 74.38 95 THR A C 1
ATOM 782 O O . THR A 1 95 ? -2.244 8.283 13.059 1.00 74.38 95 THR A O 1
ATOM 785 N N . GLY A 1 96 ? -1.784 9.507 14.861 1.00 83.94 96 GLY A N 1
ATOM 786 C CA . GLY A 1 96 ? -2.832 10.496 14.607 1.00 83.94 96 GLY A CA 1
ATOM 787 C C . GLY A 1 96 ? -4.239 10.004 14.936 1.00 83.94 96 GLY A C 1
ATOM 788 O O . GLY A 1 96 ? -5.206 10.591 14.467 1.00 83.94 96 GLY A O 1
ATOM 789 N N . GLY A 1 97 ? -4.365 8.938 15.734 1.00 92.38 97 GLY A N 1
ATOM 790 C CA . GLY A 1 97 ? -5.655 8.509 16.274 1.00 92.38 97 GLY A CA 1
ATOM 791 C C . GLY A 1 97 ? -6.575 7.807 15.274 1.00 92.38 97 GLY A C 1
ATOM 792 O O . GLY A 1 97 ? -7.753 7.660 15.589 1.00 92.38 97 GLY A O 1
ATOM 793 N N . LEU A 1 98 ? -6.068 7.386 14.107 1.00 94.31 98 LEU A N 1
ATOM 794 C CA . LEU A 1 98 ? -6.861 6.839 13.001 1.00 94.31 98 LEU A CA 1
ATOM 795 C C . LEU A 1 98 ? -6.377 5.459 12.540 1.00 94.31 98 LEU A C 1
ATOM 797 O O . LEU A 1 98 ? -5.185 5.244 12.309 1.00 94.31 98 LEU A O 1
ATOM 801 N N . VAL A 1 99 ? -7.333 4.553 12.340 1.00 96.12 99 VAL A N 1
ATOM 802 C CA . VAL A 1 99 ? -7.144 3.255 11.680 1.00 96.12 99 VAL A CA 1
ATOM 803 C C . VAL A 1 99 ? -8.287 3.045 10.696 1.00 96.12 99 VAL A C 1
ATOM 805 O O . VAL A 1 99 ? -9.453 3.175 11.061 1.00 96.12 99 VAL A O 1
ATOM 808 N N . ALA A 1 100 ? -7.972 2.689 9.459 1.00 95.62 100 ALA A N 1
ATOM 809 C CA . ALA A 1 100 ? -8.950 2.410 8.420 1.00 95.62 100 ALA A CA 1
ATOM 810 C C . ALA A 1 100 ? -8.902 0.946 7.977 1.00 95.62 100 ALA A C 1
ATOM 812 O O . ALA A 1 100 ? -7.844 0.312 7.978 1.00 95.62 100 ALA A O 1
ATOM 813 N N . ILE A 1 101 ? -10.056 0.436 7.554 1.00 97.25 101 ILE A N 1
ATOM 814 C CA . ILE A 1 101 ? -10.177 -0.790 6.768 1.00 97.25 101 ILE A CA 1
ATOM 815 C C . ILE A 1 101 ? -10.619 -0.393 5.365 1.00 97.25 101 ILE A C 1
ATOM 817 O O . ILE A 1 101 ? -11.637 0.285 5.201 1.00 97.25 101 ILE A O 1
ATOM 821 N N . ALA A 1 102 ? -9.862 -0.826 4.365 1.00 96.25 102 ALA A N 1
ATOM 822 C CA . ALA A 1 102 ? -10.100 -0.509 2.963 1.00 96.25 102 ALA A CA 1
ATOM 823 C C . ALA A 1 102 ? -10.065 -1.772 2.100 1.00 96.25 102 ALA A C 1
ATOM 825 O O . ALA A 1 102 ? -9.498 -2.781 2.520 1.00 96.25 102 ALA A O 1
ATOM 826 N N . GLU A 1 103 ? -10.669 -1.721 0.915 1.00 95.81 103 GLU A N 1
ATOM 827 C CA . GLU A 1 103 ? -10.495 -2.774 -0.091 1.00 95.81 103 GLU A CA 1
ATOM 828 C C . GLU A 1 103 ? -9.036 -2.835 -0.546 1.00 95.81 103 GLU A C 1
ATOM 830 O O . GLU A 1 103 ? -8.368 -1.805 -0.680 1.00 95.81 103 GLU A O 1
ATOM 835 N N . THR A 1 104 ? -8.531 -4.051 -0.755 1.00 94.50 104 THR A N 1
ATOM 836 C CA . THR A 1 104 ? -7.216 -4.221 -1.376 1.00 94.50 104 THR A CA 1
ATOM 837 C C . THR A 1 104 ? -7.286 -3.672 -2.800 1.00 94.50 104 THR A C 1
ATOM 839 O O . THR A 1 104 ? -8.195 -4.050 -3.539 1.00 94.50 104 THR A O 1
ATOM 842 N N . PRO A 1 105 ? -6.349 -2.809 -3.216 1.00 91.81 105 PRO A N 1
ATOM 843 C CA . PRO A 1 105 ? -6.284 -2.387 -4.605 1.00 91.81 105 PRO A CA 1
ATOM 844 C C . PRO A 1 105 ? -5.987 -3.584 -5.516 1.00 91.81 105 PRO A C 1
ATOM 846 O O . PRO A 1 105 ? -5.074 -4.367 -5.247 1.00 91.81 105 PRO A O 1
ATOM 849 N N . GLU A 1 106 ? -6.736 -3.696 -6.609 1.00 87.38 106 GLU A N 1
ATOM 850 C CA . GLU A 1 106 ? -6.491 -4.662 -7.678 1.00 87.38 106 GLU A CA 1
ATOM 851 C C . GLU A 1 106 ? -5.899 -3.902 -8.867 1.00 87.38 106 GLU A C 1
ATOM 853 O O 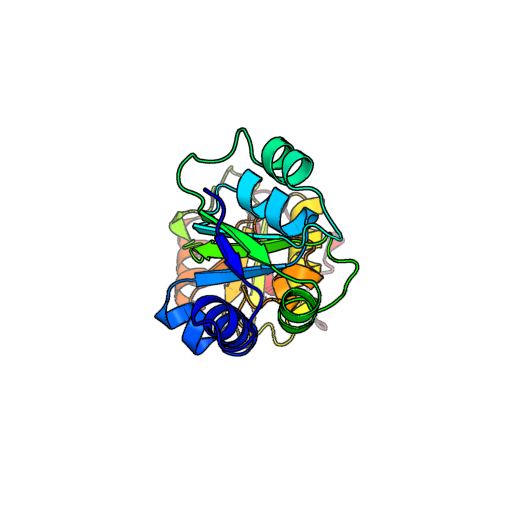. GLU A 1 106 ? -6.602 -3.156 -9.546 1.00 87.38 106 GLU A O 1
ATOM 858 N N . LYS A 1 107 ? -4.586 -4.045 -9.072 1.00 89.88 107 LYS A N 1
ATOM 859 C CA . LYS A 1 107 ? -3.850 -3.458 -10.198 1.00 89.88 107 LYS A CA 1
ATOM 860 C C . LYS A 1 107 ? -3.123 -4.564 -10.949 1.00 89.88 107 LYS A C 1
ATOM 862 O O . LYS A 1 107 ? -2.490 -5.419 -10.330 1.00 89.88 107 LYS A O 1
ATOM 867 N N . ASN A 1 108 ? -3.179 -4.516 -12.271 1.00 92.75 108 ASN A N 1
ATOM 868 C CA . ASN A 1 108 ? -2.548 -5.465 -13.178 1.00 92.75 108 ASN A CA 1
ATOM 869 C C . ASN A 1 108 ? -1.652 -4.731 -14.182 1.00 92.75 108 ASN A C 1
ATOM 871 O O . ASN A 1 108 ? -1.760 -3.523 -14.380 1.00 92.75 108 ASN A O 1
ATOM 875 N N . LEU A 1 109 ? -0.792 -5.473 -14.887 1.00 94.75 109 LEU A N 1
ATOM 876 C CA . LEU A 1 109 ? 0.127 -4.909 -15.888 1.00 94.75 109 LEU A CA 1
ATOM 877 C C . LEU A 1 109 ? -0.580 -4.105 -16.995 1.00 94.75 109 LEU A C 1
ATOM 879 O O . LEU A 1 109 ? 0.010 -3.196 -17.576 1.00 94.75 109 LEU A O 1
ATOM 883 N N . CYS A 1 110 ? -1.838 -4.430 -17.305 1.00 92.62 110 CYS A N 1
ATOM 884 C CA . CYS A 1 110 ? -2.635 -3.703 -18.293 1.00 92.62 110 CYS A CA 1
ATOM 885 C C . CYS A 1 110 ? -3.072 -2.305 -17.840 1.00 92.62 110 CYS A C 1
ATOM 887 O O . CYS A 1 110 ? -3.432 -1.494 -18.691 1.00 92.62 110 CYS A O 1
ATOM 889 N N . ASP A 1 111 ? -3.032 -2.028 -16.537 1.00 92.12 111 ASP A N 1
ATOM 890 C CA . ASP A 1 111 ? -3.444 -0.746 -15.966 1.00 92.12 111 ASP A CA 1
ATOM 891 C C . ASP A 1 111 ? -2.318 0.301 -16.040 1.00 92.12 111 ASP A C 1
ATOM 893 O O . ASP A 1 111 ? -2.580 1.503 -15.947 1.00 92.12 111 ASP A O 1
ATOM 897 N N . LEU A 1 112 ? -1.071 -0.138 -16.272 1.00 93.69 112 LEU A N 1
ATOM 898 C CA . LEU A 1 112 ? 0.083 0.743 -16.441 1.00 93.69 112 LEU A CA 1
ATOM 899 C C . LEU A 1 112 ? -0.026 1.568 -17.720 1.00 93.69 112 LEU A C 1
ATOM 901 O O . LEU A 1 112 ? -0.122 1.047 -18.835 1.00 93.69 112 LEU A O 1
ATOM 905 N N . LYS A 1 113 ? 0.073 2.886 -17.557 1.00 91.50 113 LYS A N 1
ATOM 906 C CA . LYS A 1 113 ? 0.085 3.830 -18.672 1.00 91.50 113 LYS A CA 1
ATOM 907 C C . LYS A 1 113 ? 1.488 3.941 -19.250 1.00 91.50 113 LYS A C 1
ATOM 909 O O . LYS A 1 113 ? 2.453 4.165 -18.531 1.00 91.50 113 LYS A O 1
ATOM 914 N N . ILE A 1 114 ? 1.583 3.843 -20.572 1.00 93.50 114 ILE A N 1
ATOM 915 C CA . ILE A 1 114 ? 2.840 3.979 -21.308 1.00 93.50 114 ILE A CA 1
ATOM 916 C C . ILE A 1 114 ? 2.729 5.203 -22.213 1.00 93.50 114 ILE A C 1
ATOM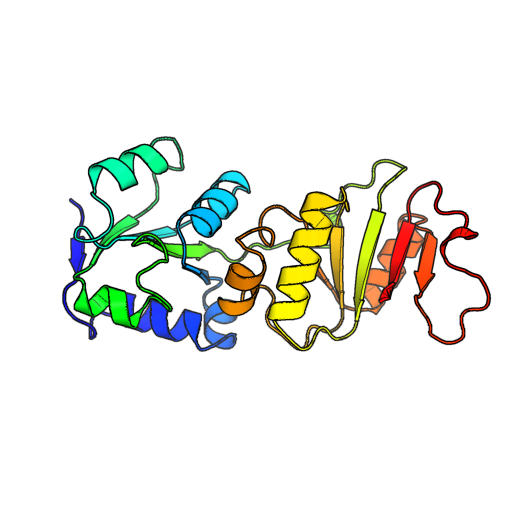 918 O O . ILE A 1 114 ? 1.890 5.241 -23.114 1.00 93.50 114 ILE A O 1
ATOM 922 N N . THR A 1 115 ? 3.565 6.212 -21.972 1.00 88.31 115 THR A N 1
ATOM 923 C CA . THR A 1 115 ? 3.458 7.536 -22.619 1.00 88.31 115 THR A CA 1
ATOM 924 C C . THR A 1 115 ? 4.591 7.837 -23.609 1.00 88.31 115 THR A C 1
ATOM 926 O O . THR A 1 115 ? 4.671 8.938 -24.150 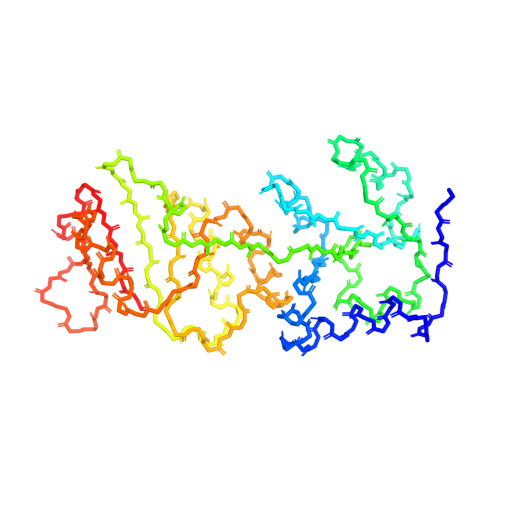1.00 88.31 115 THR A O 1
ATOM 929 N N . GLY A 1 116 ? 5.464 6.862 -23.889 1.00 84.75 116 GLY A N 1
ATOM 930 C CA . GLY A 1 116 ? 6.590 6.991 -24.827 1.00 84.75 116 GLY A CA 1
ATOM 931 C C . GLY A 1 116 ? 7.901 7.459 -24.184 1.00 84.75 116 GLY A C 1
ATOM 932 O O . GLY A 1 116 ? 8.934 7.470 -24.855 1.00 84.75 116 GLY A O 1
ATOM 933 N N . LYS A 1 117 ? 7.868 7.819 -22.896 1.00 90.81 117 LYS A N 1
ATOM 934 C CA . LYS A 1 117 ? 9.035 8.077 -22.035 1.00 90.81 117 LYS A CA 1
ATOM 935 C C . LYS A 1 117 ? 8.829 7.504 -20.629 1.00 90.81 117 LYS A C 1
ATOM 937 O O . LYS A 1 117 ? 9.234 8.125 -19.652 1.00 90.81 117 LYS A O 1
ATOM 942 N N . SER A 1 118 ? 8.134 6.373 -20.536 1.00 94.81 118 SER A N 1
ATOM 943 C CA . SER A 1 118 ? 7.771 5.801 -19.241 1.00 94.81 118 SER A CA 1
ATOM 944 C C . SER A 1 118 ? 8.935 5.044 -18.609 1.00 94.81 118 SER A C 1
ATOM 946 O O . SER A 1 118 ? 9.656 4.316 -19.295 1.00 94.81 118 SER A O 1
ATOM 948 N N . VAL A 1 119 ? 9.097 5.198 -17.300 1.00 94.94 119 VAL A N 1
ATOM 949 C CA . VAL A 1 119 ? 10.125 4.551 -16.489 1.00 94.94 119 VAL A CA 1
ATOM 950 C C . VAL A 1 119 ? 9.463 3.569 -15.538 1.00 94.94 119 VAL A C 1
ATOM 952 O O . VAL A 1 119 ? 8.678 3.957 -14.678 1.00 94.94 119 VAL A O 1
ATOM 955 N N . PHE A 1 120 ? 9.825 2.298 -15.655 1.00 96.44 120 PHE A N 1
ATOM 956 C CA . PHE A 1 120 ? 9.353 1.237 -14.774 1.00 96.44 120 PHE A CA 1
ATOM 957 C C . PHE A 1 120 ? 10.491 0.691 -13.917 1.00 96.44 120 PHE A C 1
ATOM 959 O O . PHE A 1 120 ? 11.653 0.666 -14.328 1.00 96.44 120 PHE A O 1
ATOM 966 N N . VAL A 1 121 ? 10.148 0.213 -12.728 1.00 95.69 121 VAL A N 1
ATOM 967 C CA . VAL A 1 121 ? 11.063 -0.526 -11.855 1.00 95.69 121 VAL A CA 1
ATOM 968 C C . VAL A 1 121 ? 10.513 -1.928 -11.669 1.00 95.69 121 VAL A C 1
ATOM 970 O O . VAL A 1 121 ? 9.369 -2.084 -11.261 1.00 95.69 121 VAL A O 1
ATOM 973 N N . ILE A 1 122 ? 11.320 -2.938 -11.958 1.00 95.69 122 ILE A N 1
ATOM 974 C CA . ILE A 1 122 ? 11.009 -4.343 -11.723 1.00 95.69 122 ILE A CA 1
ATOM 975 C C . ILE A 1 122 ? 11.851 -4.792 -10.540 1.00 95.69 122 ILE A C 1
ATOM 977 O O . ILE A 1 122 ? 13.067 -4.616 -10.540 1.00 95.69 122 ILE A O 1
ATOM 981 N N . LEU A 1 123 ? 11.189 -5.339 -9.532 1.00 93.00 123 LEU A N 1
ATOM 982 C CA . LEU A 1 123 ? 11.825 -5.878 -8.344 1.00 93.00 123 LEU A CA 1
ATOM 983 C C . LEU A 1 123 ? 11.634 -7.387 -8.321 1.00 93.00 123 LEU A C 1
ATOM 985 O O . LEU A 1 123 ? 10.495 -7.869 -8.363 1.00 93.00 123 LEU A O 1
ATOM 989 N N . GLU A 1 124 ? 12.732 -8.116 -8.210 1.00 89.00 124 GLU A N 1
ATOM 990 C CA . GLU A 1 124 ? 12.711 -9.559 -8.009 1.00 89.00 124 GLU A CA 1
ATOM 991 C C . GLU A 1 124 ? 12.810 -9.883 -6.513 1.00 89.00 124 GLU A C 1
ATOM 993 O O . GLU A 1 124 ? 13.656 -9.351 -5.792 1.00 89.00 124 GLU A O 1
ATOM 998 N N . SER A 1 125 ? 11.928 -10.754 -6.012 1.00 83.00 125 SER A N 1
ATOM 999 C CA . SER A 1 125 ? 12.066 -11.349 -4.673 1.00 83.00 125 SER A CA 1
ATOM 1000 C C . SER A 1 125 ? 12.203 -10.344 -3.511 1.00 83.00 125 SER A C 1
ATOM 1002 O O . SER A 1 125 ? 13.021 -10.512 -2.604 1.00 83.00 125 SER A O 1
ATOM 1004 N N . VAL A 1 126 ? 11.377 -9.290 -3.468 1.00 80.44 126 VAL A N 1
ATOM 1005 C CA . VAL A 1 126 ? 11.425 -8.306 -2.365 1.00 80.44 126 VAL A CA 1
ATOM 1006 C C . VAL A 1 126 ? 11.058 -8.955 -1.022 1.00 80.44 126 VAL A C 1
AT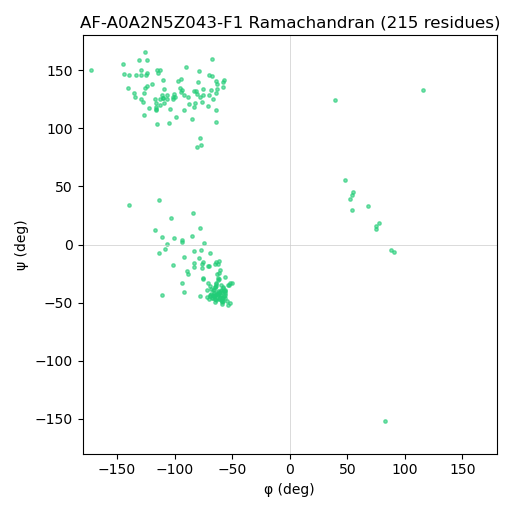OM 1008 O O . VAL A 1 126 ? 9.890 -9.202 -0.720 1.00 80.44 126 VAL A O 1
ATOM 1011 N N . GLU A 1 127 ? 12.064 -9.183 -0.175 1.00 77.75 127 GLU A N 1
ATOM 1012 C CA . GLU A 1 127 ? 11.904 -9.907 1.095 1.00 77.75 127 GLU A CA 1
ATOM 1013 C C . GLU A 1 127 ? 11.276 -9.073 2.220 1.00 77.75 127 GLU A C 1
ATOM 1015 O O . GLU A 1 127 ? 10.435 -9.548 2.990 1.00 77.75 127 GLU A O 1
ATOM 1020 N N . LYS A 1 128 ? 11.728 -7.823 2.377 1.00 86.31 128 LYS A N 1
ATOM 1021 C CA . LYS A 1 128 ? 11.421 -7.005 3.559 1.00 86.31 128 LYS A CA 1
ATOM 1022 C C . LYS A 1 128 ? 10.400 -5.914 3.226 1.00 86.31 128 LYS A C 1
ATOM 1024 O O . LYS A 1 128 ? 10.682 -5.087 2.359 1.00 86.31 128 LYS A O 1
ATOM 1029 N N . PRO A 1 129 ? 9.298 -5.784 3.996 1.00 85.12 129 PRO A N 1
ATOM 1030 C CA . PRO A 1 129 ? 8.319 -4.701 3.836 1.00 85.12 129 PRO A CA 1
ATOM 1031 C C . PRO A 1 129 ? 8.935 -3.294 3.830 1.00 85.12 129 PRO A C 1
ATOM 1033 O O . PRO A 1 129 ? 8.446 -2.400 3.149 1.00 85.12 129 PRO A O 1
ATOM 1036 N N . GLY A 1 130 ? 10.022 -3.097 4.585 1.00 86.69 130 GLY A N 1
ATOM 1037 C CA . GLY A 1 130 ? 10.739 -1.822 4.633 1.00 86.69 130 GLY A CA 1
ATOM 1038 C C . GLY A 1 130 ? 11.396 -1.438 3.306 1.00 86.69 130 GLY A C 1
ATOM 1039 O O . GLY A 1 130 ? 11.363 -0.265 2.946 1.00 86.69 130 GLY A O 1
ATOM 1040 N N . ASN A 1 131 ? 11.932 -2.411 2.561 1.00 88.50 131 ASN A N 1
ATOM 1041 C CA . ASN A 1 131 ? 12.543 -2.163 1.253 1.00 88.50 131 ASN A CA 1
ATOM 1042 C C . ASN A 1 131 ? 11.473 -1.744 0.247 1.00 88.50 131 ASN A C 1
ATOM 1044 O O . ASN A 1 131 ? 11.634 -0.729 -0.422 1.00 88.50 131 ASN A O 1
ATOM 1048 N N . LEU A 1 132 ? 10.348 -2.466 0.214 1.00 88.38 132 LEU A N 1
ATOM 1049 C CA . LEU A 1 132 ? 9.211 -2.097 -0.624 1.00 88.38 132 LEU A CA 1
ATOM 1050 C C . LEU A 1 132 ? 8.713 -0.683 -0.303 1.00 88.38 132 LEU A C 1
ATOM 1052 O O . LEU A 1 132 ? 8.484 0.112 -1.208 1.00 88.38 132 LEU A O 1
ATOM 1056 N N . GLY A 1 133 ? 8.597 -0.348 0.986 1.00 90.38 133 GLY A N 1
ATOM 1057 C CA . GLY A 1 133 ? 8.186 0.988 1.401 1.00 90.38 133 GLY A CA 1
ATOM 1058 C C . GLY A 1 133 ? 9.163 2.083 0.966 1.00 90.38 133 GLY A C 1
ATOM 1059 O O . GLY A 1 133 ? 8.735 3.131 0.489 1.00 90.38 133 GLY A O 1
ATOM 1060 N N . ALA A 1 134 ? 10.471 1.839 1.071 1.00 90.44 134 ALA A N 1
ATOM 1061 C CA . ALA A 1 134 ? 11.484 2.772 0.585 1.00 90.44 134 ALA A CA 1
ATOM 1062 C C . ALA A 1 134 ? 11.414 2.952 -0.939 1.00 90.44 134 ALA A C 1
ATOM 1064 O O . ALA A 1 134 ? 11.462 4.082 -1.417 1.00 90.44 134 ALA A O 1
ATOM 1065 N N . ILE A 1 135 ? 11.239 1.864 -1.691 1.00 90.88 135 ILE A N 1
ATOM 1066 C CA . ILE A 1 135 ? 11.134 1.915 -3.154 1.00 90.88 135 ILE A CA 1
ATOM 1067 C C . ILE A 1 135 ? 9.864 2.647 -3.584 1.00 90.88 135 ILE A C 1
ATOM 1069 O O . ILE A 1 135 ? 9.942 3.502 -4.458 1.00 90.88 135 ILE A O 1
ATOM 1073 N N . ALA A 1 136 ? 8.729 2.417 -2.919 1.00 91.12 136 ALA A N 1
ATOM 1074 C CA . ALA A 1 136 ? 7.502 3.171 -3.171 1.00 91.12 136 ALA A CA 1
ATOM 1075 C C . ALA A 1 136 ? 7.709 4.685 -2.983 1.00 91.12 136 ALA A C 1
ATOM 1077 O O . ALA A 1 136 ? 7.236 5.481 -3.784 1.00 91.12 136 ALA A O 1
ATOM 1078 N N . ARG A 1 137 ? 8.473 5.102 -1.965 1.00 91.44 137 ARG A N 1
ATOM 1079 C CA . ARG A 1 137 ? 8.809 6.524 -1.759 1.00 91.44 137 ARG A CA 1
ATOM 1080 C C . ARG A 1 137 ? 9.736 7.079 -2.835 1.00 91.44 137 ARG A C 1
ATOM 1082 O O . ARG A 1 137 ? 9.601 8.238 -3.214 1.00 91.44 137 ARG A O 1
ATOM 1089 N N . ILE A 1 138 ? 10.696 6.278 -3.295 1.00 91.75 138 ILE A N 1
ATOM 1090 C CA . ILE A 1 138 ? 11.594 6.668 -4.387 1.00 91.75 138 ILE A CA 1
ATOM 1091 C C . ILE A 1 138 ? 10.794 6.822 -5.680 1.00 91.75 138 ILE A C 1
ATOM 1093 O O . ILE A 1 138 ? 10.986 7.817 -6.373 1.00 91.75 138 ILE A O 1
ATOM 1097 N N . ALA A 1 139 ? 9.888 5.885 -5.968 1.00 91.44 139 ALA A N 1
ATOM 1098 C CA . ALA A 1 139 ? 9.015 5.922 -7.134 1.00 91.44 139 ALA A CA 1
ATOM 1099 C C . ALA A 1 139 ? 8.152 7.188 -7.157 1.00 91.44 139 ALA A C 1
ATOM 1101 O O . ALA A 1 139 ? 8.218 7.941 -8.131 1.00 91.44 139 ALA A O 1
ATOM 1102 N N . ASP A 1 140 ? 7.490 7.484 -6.033 1.00 89.38 140 ASP A N 1
ATOM 1103 C CA . ASP A 1 140 ? 6.667 8.687 -5.850 1.00 89.38 140 ASP A CA 1
ATOM 1104 C C . ASP A 1 140 ? 7.456 9.979 -6.116 1.00 89.38 140 ASP A C 1
ATOM 1106 O O . ASP A 1 140 ? 6.982 10.891 -6.788 1.00 89.38 140 ASP A O 1
ATOM 1110 N N . GLY A 1 141 ? 8.694 10.053 -5.611 1.00 89.69 141 GLY A N 1
ATOM 1111 C CA . GLY A 1 141 ? 9.533 11.248 -5.722 1.00 89.69 141 GLY A CA 1
ATOM 1112 C C . GLY A 1 141 ? 10.301 11.387 -7.038 1.00 89.69 141 GLY A C 1
ATOM 1113 O O . GLY A 1 141 ? 10.757 12.485 -7.354 1.00 89.69 141 GLY A O 1
ATOM 1114 N N . SER A 1 142 ? 10.474 10.297 -7.788 1.00 88.75 142 SER A N 1
ATOM 1115 C CA . SER A 1 142 ? 11.344 10.246 -8.975 1.00 88.75 142 SER A CA 1
ATOM 1116 C C . SER A 1 142 ? 10.568 10.201 -10.293 1.00 88.75 142 SER A C 1
ATOM 1118 O O . SER A 1 142 ? 11.187 10.162 -11.353 1.00 88.75 142 SER A O 1
ATOM 1120 N N . GLY A 1 143 ? 9.231 10.220 -10.240 1.00 84.75 143 GLY A N 1
ATOM 1121 C CA . GLY A 1 143 ? 8.375 10.166 -11.427 1.00 84.75 143 GLY A CA 1
ATOM 1122 C C . GLY A 1 143 ? 8.443 8.822 -12.152 1.00 84.75 143 GLY A C 1
ATOM 1123 O O . GLY A 1 143 ? 8.373 8.791 -13.374 1.00 84.75 143 GLY A O 1
ATOM 1124 N N . ILE A 1 144 ? 8.625 7.730 -11.404 1.00 92.56 144 ILE A N 1
ATOM 1125 C CA . ILE A 1 144 ? 8.524 6.367 -11.937 1.00 92.56 144 ILE A CA 1
ATOM 1126 C C . ILE A 1 144 ? 7.049 6.089 -12.254 1.00 92.56 144 ILE A C 1
ATOM 1128 O O . ILE A 1 144 ? 6.187 6.286 -11.401 1.00 92.56 144 ILE A O 1
ATOM 1132 N N . ASP A 1 145 ? 6.759 5.619 -13.467 1.00 93.75 145 ASP A N 1
ATOM 1133 C CA . ASP A 1 145 ? 5.397 5.359 -13.948 1.00 93.75 145 ASP A CA 1
ATOM 1134 C C . ASP A 1 145 ? 4.793 4.071 -13.368 1.00 93.75 145 ASP A C 1
ATOM 1136 O O . ASP A 1 145 ? 3.576 3.904 -13.365 1.00 93.75 145 ASP A O 1
ATOM 1140 N N . GLY A 1 146 ? 5.621 3.145 -12.879 1.00 94.06 146 GLY A N 1
ATOM 1141 C CA . GLY A 1 146 ? 5.138 1.930 -12.229 1.00 94.06 146 GLY A CA 1
ATOM 1142 C C . GLY A 1 146 ? 6.237 1.090 -11.593 1.00 94.06 146 GLY A C 1
ATOM 1143 O O . GLY A 1 146 ? 7.380 1.057 -12.058 1.00 94.06 146 GLY A O 1
ATOM 1144 N N . VAL A 1 147 ? 5.871 0.379 -10.530 1.00 94.88 147 VAL A N 1
ATOM 1145 C CA . VAL A 1 147 ? 6.731 -0.596 -9.855 1.00 94.88 147 VAL A CA 1
ATOM 1146 C C . VAL A 1 147 ? 6.096 -1.970 -10.000 1.00 94.88 147 VAL A C 1
ATOM 1148 O O . VAL A 1 147 ? 4.970 -2.197 -9.573 1.00 94.88 147 VAL A O 1
ATOM 1151 N N . ILE A 1 148 ? 6.823 -2.906 -10.584 1.00 95.69 148 ILE A N 1
ATOM 1152 C CA . ILE A 1 148 ? 6.376 -4.273 -10.803 1.00 95.69 148 ILE A CA 1
ATOM 1153 C C . ILE A 1 148 ? 7.170 -5.166 -9.856 1.00 95.69 148 ILE A C 1
ATOM 1155 O O . ILE A 1 148 ? 8.396 -5.185 -9.888 1.00 95.69 148 ILE A O 1
ATOM 1159 N N . VAL A 1 149 ? 6.480 -5.896 -8.992 1.00 94.00 149 VAL A N 1
ATOM 1160 C CA . VAL A 1 149 ? 7.082 -6.857 -8.071 1.00 94.00 149 VAL A CA 1
ATOM 1161 C C . VAL A 1 149 ? 6.818 -8.253 -8.608 1.00 94.00 149 VAL A C 1
ATOM 1163 O O . VAL A 1 149 ? 5.669 -8.689 -8.691 1.00 94.00 149 VAL A O 1
ATOM 1166 N N . THR A 1 150 ? 7.892 -8.949 -8.954 1.00 92.62 150 THR A N 1
ATOM 1167 C CA . THR A 1 150 ? 7.849 -10.355 -9.359 1.00 92.62 150 THR A CA 1
ATOM 1168 C C . THR A 1 150 ? 8.184 -11.237 -8.169 1.00 92.62 150 THR A C 1
ATOM 1170 O O . THR A 1 150 ? 9.017 -10.874 -7.335 1.00 92.62 150 THR A O 1
ATOM 1173 N N . GLU A 1 151 ? 7.474 -12.361 -8.057 1.00 85.62 151 GLU A N 1
ATOM 1174 C CA . GLU A 1 151 ? 7.675 -13.357 -6.996 1.00 85.62 151 GLU A CA 1
ATOM 1175 C C . GLU A 1 151 ? 7.752 -12.735 -5.583 1.00 85.62 151 GLU A C 1
ATOM 1177 O O . GLU A 1 151 ? 8.734 -12.911 -4.855 1.00 85.62 151 GLU A O 1
ATOM 1182 N N . PRO A 1 152 ? 6.739 -11.952 -5.155 1.00 81.88 152 PRO A N 1
ATOM 1183 C CA . PRO A 1 152 ? 6.817 -11.247 -3.887 1.00 81.88 152 PRO A CA 1
ATOM 1184 C C . PRO A 1 152 ? 6.883 -12.230 -2.717 1.00 81.88 152 PRO A C 1
ATOM 1186 O O . PRO A 1 152 ? 5.919 -12.929 -2.392 1.00 81.88 152 PRO A O 1
ATOM 1189 N N . LEU A 1 153 ? 8.005 -12.202 -2.003 1.00 82.44 153 LEU A N 1
ATOM 1190 C CA . LEU A 1 153 ? 8.177 -12.923 -0.741 1.00 82.44 153 LEU A CA 1
ATOM 1191 C C . LEU A 1 153 ? 7.435 -12.236 0.416 1.00 82.44 153 LEU A C 1
ATOM 1193 O O . LEU A 1 153 ? 7.210 -12.832 1.472 1.00 82.44 153 LEU A O 1
ATOM 1197 N N . THR A 1 154 ? 7.023 -10.981 0.217 1.00 82.75 154 THR A N 1
ATOM 1198 C CA . THR A 1 154 ? 6.266 -10.194 1.186 1.00 82.75 154 THR A CA 1
ATOM 1199 C C . THR A 1 154 ? 4.966 -9.656 0.601 1.00 82.75 154 THR A C 1
ATOM 1201 O O . THR A 1 154 ? 4.872 -9.303 -0.568 1.00 82.75 154 THR A O 1
ATOM 1204 N N . ASP A 1 155 ? 3.939 -9.568 1.439 1.00 88.75 155 ASP A N 1
ATOM 1205 C CA . ASP A 1 155 ? 2.666 -8.957 1.063 1.00 88.75 155 ASP A CA 1
ATOM 1206 C C . ASP A 1 155 ? 2.826 -7.437 0.930 1.00 88.75 155 ASP A C 1
ATOM 1208 O O . ASP A 1 155 ? 3.157 -6.765 1.914 1.00 88.75 155 ASP A O 1
ATOM 1212 N N . ILE A 1 156 ? 2.568 -6.901 -0.266 1.00 89.50 156 ILE A N 1
ATOM 1213 C CA . ILE A 1 156 ? 2.768 -5.481 -0.572 1.00 89.50 156 ILE A CA 1
ATOM 1214 C C . ILE A 1 156 ? 1.868 -4.550 0.254 1.00 89.50 156 ILE A C 1
ATOM 1216 O O . ILE A 1 156 ? 2.260 -3.423 0.552 1.00 89.50 156 ILE A O 1
ATOM 1220 N N . TYR A 1 157 ? 0.713 -5.043 0.716 1.00 92.25 157 TYR A N 1
ATOM 1221 C CA . TYR A 1 157 ? -0.218 -4.305 1.577 1.00 92.25 157 TYR A CA 1
ATOM 1222 C C . TYR A 1 157 ? -0.142 -4.749 3.041 1.00 92.25 157 TYR A C 1
ATOM 1224 O O . TYR A 1 157 ? -1.071 -4.564 3.832 1.00 92.25 157 TYR A O 1
ATOM 1232 N N . ASN A 1 158 ? 0.988 -5.332 3.445 1.00 91.12 158 ASN A N 1
ATOM 1233 C CA . ASN A 1 158 ? 1.311 -5.493 4.855 1.00 91.12 158 ASN A CA 1
ATOM 1234 C C . ASN A 1 158 ? 1.323 -4.111 5.547 1.00 91.12 158 ASN A C 1
ATOM 1236 O O . ASN A 1 158 ? 1.958 -3.191 5.024 1.00 91.12 158 ASN A O 1
ATOM 1240 N N . PRO A 1 159 ? 0.731 -3.956 6.749 1.00 92.25 159 PRO A N 1
ATOM 1241 C CA . PRO A 1 159 ? 0.780 -2.699 7.503 1.00 92.25 159 PRO A CA 1
ATOM 1242 C C . PRO A 1 159 ? 2.190 -2.105 7.653 1.00 92.25 159 PRO A C 1
ATOM 1244 O O . PRO A 1 159 ? 2.365 -0.889 7.630 1.00 92.25 159 PRO A O 1
ATOM 1247 N N . ASN A 1 160 ? 3.224 -2.947 7.754 1.00 90.56 160 ASN A N 1
ATOM 1248 C CA . ASN A 1 160 ? 4.610 -2.490 7.816 1.00 90.56 160 ASN A CA 1
ATOM 1249 C C . ASN A 1 160 ? 5.110 -1.880 6.501 1.00 90.56 160 ASN A C 1
ATOM 1251 O O . ASN A 1 160 ? 5.890 -0.934 6.566 1.00 90.56 160 ASN A O 1
ATOM 1255 N N . ALA A 1 161 ? 4.683 -2.398 5.345 1.00 91.50 161 ALA A N 1
ATOM 1256 C CA . ALA A 1 161 ? 5.030 -1.840 4.037 1.00 91.50 161 ALA A CA 1
ATOM 1257 C C . ALA A 1 161 ? 4.322 -0.499 3.824 1.00 91.50 161 ALA A C 1
ATOM 1259 O O . ALA A 1 161 ? 4.977 0.495 3.511 1.00 91.50 161 ALA A O 1
ATOM 1260 N N . ILE A 1 162 ? 3.014 -0.448 4.113 1.00 94.00 162 ILE A N 1
ATOM 1261 C CA . ILE A 1 162 ? 2.205 0.779 4.052 1.00 94.00 162 ILE A CA 1
ATOM 1262 C C . ILE A 1 162 ? 2.858 1.876 4.901 1.00 94.00 162 ILE A C 1
ATOM 1264 O O . ILE A 1 162 ? 3.174 2.951 4.389 1.00 94.00 162 ILE A O 1
ATOM 1268 N N . ARG A 1 163 ? 3.176 1.571 6.162 1.00 89.88 163 ARG A N 1
ATOM 1269 C CA . ARG A 1 163 ? 3.837 2.508 7.077 1.00 89.88 163 ARG A CA 1
ATOM 1270 C C . ARG A 1 163 ? 5.238 2.910 6.615 1.00 89.88 163 ARG A C 1
ATOM 1272 O O . ARG A 1 163 ? 5.585 4.083 6.664 1.00 89.88 163 ARG A O 1
ATOM 1279 N N . ALA A 1 164 ? 6.070 1.956 6.189 1.00 90.25 164 ALA A N 1
ATOM 1280 C CA . ALA A 1 164 ? 7.420 2.267 5.710 1.00 90.25 164 ALA A CA 1
ATOM 1281 C C . ALA A 1 164 ? 7.393 3.173 4.466 1.00 90.25 164 ALA A C 1
ATOM 1283 O O . ALA A 1 164 ? 8.291 3.998 4.289 1.00 90.25 164 ALA A O 1
ATOM 1284 N N . SER A 1 165 ? 6.342 3.051 3.648 1.00 91.81 165 SER A N 1
ATOM 1285 C CA . SER A 1 165 ? 6.104 3.900 2.481 1.00 91.81 165 SER A CA 1
ATOM 1286 C C . SER A 1 165 ? 5.523 5.276 2.805 1.00 91.81 165 SER A C 1
ATOM 1288 O O . SER A 1 165 ? 5.479 6.113 1.913 1.00 91.81 165 SER A O 1
ATOM 1290 N N . LEU A 1 166 ? 5.064 5.527 4.039 1.00 91.44 166 LEU A N 1
ATOM 1291 C CA . LEU A 1 166 ? 4.265 6.711 4.396 1.00 91.44 166 LEU A CA 1
ATOM 1292 C C . LEU A 1 166 ? 3.012 6.884 3.516 1.00 91.44 166 LEU A C 1
ATOM 1294 O O . LEU A 1 166 ? 2.580 8.005 3.272 1.00 91.44 166 LEU A O 1
ATOM 1298 N N . GLY A 1 167 ? 2.447 5.778 3.022 1.00 91.44 167 GLY A N 1
ATOM 1299 C CA . GLY A 1 167 ? 1.278 5.760 2.141 1.00 91.44 167 GLY A CA 1
ATOM 1300 C C . GLY A 1 167 ? 1.587 5.872 0.644 1.00 91.44 167 GLY A C 1
ATOM 1301 O O . GLY A 1 167 ? 0.672 5.687 -0.155 1.00 91.44 167 GLY A O 1
ATOM 1302 N N . CYS A 1 168 ? 2.850 6.073 0.239 1.00 92.88 168 CYS A N 1
ATOM 1303 C CA . CYS A 1 168 ? 3.248 6.119 -1.179 1.00 92.88 168 CYS A CA 1
ATOM 1304 C C . CYS A 1 168 ? 2.973 4.801 -1.935 1.00 92.88 168 CYS A C 1
ATOM 1306 O O . CYS A 1 168 ? 2.975 4.770 -3.162 1.00 92.88 168 CYS A O 1
ATOM 1308 N N . VAL A 1 169 ? 2.703 3.701 -1.222 1.00 93.38 169 VAL A N 1
ATOM 1309 C CA . VAL A 1 169 ? 2.233 2.439 -1.824 1.00 93.38 169 VAL A CA 1
ATOM 1310 C C . VAL A 1 169 ? 0.888 2.591 -2.561 1.00 93.38 169 VAL A C 1
ATOM 1312 O O . VAL A 1 169 ? 0.571 1.769 -3.414 1.00 93.38 169 VAL A O 1
ATOM 1315 N N . PHE A 1 170 ? 0.091 3.616 -2.233 1.00 93.00 170 PHE A N 1
ATOM 1316 C CA . PHE A 1 170 ? -1.215 3.864 -2.856 1.00 93.00 170 PHE A CA 1
ATOM 1317 C C . PHE A 1 170 ? -1.144 4.826 -4.042 1.00 93.00 170 PHE A C 1
ATOM 1319 O O . PHE A 1 170 ? -1.896 4.655 -4.999 1.00 93.00 170 PHE A O 1
ATOM 1326 N N . THR A 1 171 ? -0.232 5.800 -3.988 1.00 90.00 171 THR A N 1
ATOM 1327 C CA . THR A 1 171 ? -0.059 6.819 -5.033 1.00 90.00 171 THR A CA 1
ATOM 1328 C C . THR A 1 171 ? 0.650 6.274 -6.267 1.00 90.00 171 THR A C 1
ATOM 1330 O O . THR A 1 171 ? 0.390 6.739 -7.372 1.00 90.00 171 THR A O 1
ATOM 1333 N N . ASN A 1 172 ? 1.507 5.265 -6.092 1.00 85.19 172 ASN A N 1
ATOM 1334 C CA . ASN A 1 172 ? 2.193 4.592 -7.190 1.00 85.19 172 ASN A CA 1
ATOM 1335 C C . ASN A 1 172 ? 1.389 3.400 -7.725 1.00 85.19 172 ASN A C 1
ATOM 1337 O O . ASN A 1 172 ? 0.650 2.720 -6.999 1.00 85.19 172 ASN A O 1
ATOM 1341 N N . ASP A 1 173 ? 1.592 3.082 -9.000 1.00 89.75 173 ASP A N 1
ATOM 1342 C CA . ASP A 1 173 ? 1.129 1.830 -9.594 1.00 89.75 173 ASP A CA 1
ATOM 1343 C C . ASP A 1 173 ? 2.106 0.703 -9.251 1.00 89.75 173 ASP A C 1
ATOM 1345 O O . ASP A 1 173 ? 3.030 0.390 -10.000 1.00 89.75 173 ASP A O 1
ATOM 1349 N N . ILE A 1 174 ? 1.913 0.125 -8.059 1.00 92.06 174 ILE A N 1
ATOM 1350 C CA . ILE A 1 174 ? 2.631 -1.066 -7.603 1.00 92.06 174 ILE A CA 1
ATOM 1351 C C . ILE A 1 174 ? 1.817 -2.299 -7.977 1.00 92.06 174 ILE A C 1
ATOM 1353 O O . ILE A 1 174 ? 0.706 -2.487 -7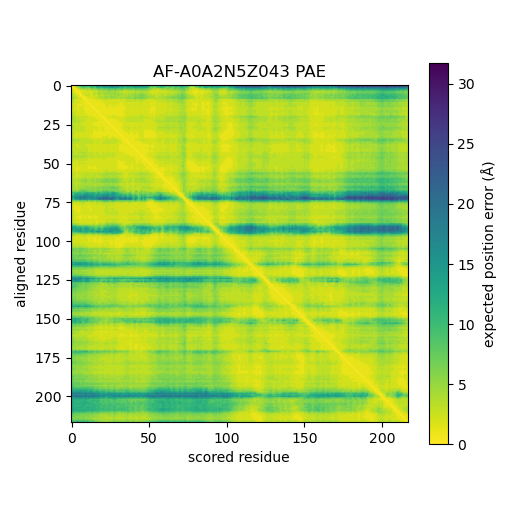.479 1.00 92.06 174 ILE A O 1
ATOM 1357 N N . ILE A 1 175 ? 2.377 -3.135 -8.843 1.00 93.12 175 ILE A N 1
ATOM 1358 C CA . ILE A 1 175 ? 1.721 -4.319 -9.397 1.00 93.12 175 ILE A CA 1
ATOM 1359 C C . ILE A 1 175 ? 2.511 -5.555 -9.013 1.00 93.12 175 ILE A C 1
ATOM 1361 O O . ILE A 1 175 ? 3.736 -5.564 -9.074 1.00 93.12 175 ILE A O 1
ATOM 1365 N N . VAL A 1 176 ? 1.798 -6.612 -8.643 1.00 92.38 176 VAL A N 1
ATOM 1366 C CA . VAL A 1 176 ? 2.371 -7.950 -8.503 1.00 92.38 176 VAL A CA 1
ATOM 1367 C C . VAL A 1 176 ? 2.035 -8.736 -9.760 1.00 92.38 176 VAL A C 1
ATOM 1369 O O . VAL A 1 176 ? 0.865 -8.816 -10.127 1.00 92.38 176 VAL A O 1
ATOM 1372 N N . ALA A 1 177 ? 3.042 -9.314 -10.406 1.00 93.75 177 ALA A N 1
ATOM 1373 C CA . ALA A 1 177 ? 2.856 -10.135 -11.598 1.00 93.75 177 ALA A CA 1
ATOM 1374 C C . ALA A 1 177 ? 3.857 -11.295 -11.632 1.00 93.75 177 ALA A C 1
ATOM 1376 O O . ALA A 1 177 ? 4.934 -11.217 -11.037 1.00 93.75 177 ALA A O 1
ATOM 1377 N N . GLU A 1 178 ? 3.499 -12.365 -12.337 1.00 93.31 178 GLU A N 1
ATOM 1378 C CA . GLU A 1 178 ? 4.418 -13.470 -12.608 1.00 93.31 178 GLU A CA 1
ATOM 1379 C C . GLU A 1 178 ? 5.543 -13.000 -13.533 1.00 93.31 178 GLU A C 1
ATOM 1381 O O . GLU A 1 178 ? 5.322 -12.196 -14.441 1.00 93.31 178 GLU A O 1
ATOM 1386 N N . PHE A 1 179 ? 6.756 -13.520 -13.340 1.00 93.06 179 PHE A N 1
ATOM 1387 C CA . PHE A 1 179 ? 7.922 -13.091 -14.120 1.00 93.06 179 PHE A CA 1
ATOM 1388 C C . PHE A 1 179 ? 7.703 -13.237 -15.636 1.00 93.06 179 PHE A C 1
ATOM 1390 O O . PHE A 1 179 ? 8.029 -12.337 -16.408 1.00 93.06 179 PHE A O 1
ATOM 1397 N N . SER A 1 180 ? 7.089 -14.347 -16.060 1.00 95.06 180 SER A N 1
ATOM 1398 C CA . SER A 1 180 ? 6.760 -14.596 -17.471 1.00 95.06 180 SER A CA 1
ATOM 1399 C C . SER A 1 180 ? 5.822 -13.536 -18.068 1.00 95.06 180 SER A C 1
ATOM 1401 O O . SER A 1 180 ? 6.116 -13.009 -19.141 1.00 95.06 180 SER A O 1
ATOM 1403 N N . ASP A 1 181 ? 4.778 -13.133 -17.339 1.00 96.25 181 ASP A N 1
ATOM 1404 C CA . ASP A 1 181 ? 3.848 -12.082 -17.773 1.00 96.25 181 ASP A CA 1
ATOM 1405 C C . ASP A 1 181 ? 4.546 -10.722 -17.910 1.00 96.25 181 ASP A C 1
ATOM 1407 O O . ASP A 1 181 ? 4.234 -9.938 -18.811 1.00 96.25 181 ASP A O 1
ATOM 1411 N N . VAL A 1 182 ? 5.512 -10.431 -17.031 1.00 96.88 182 VAL A N 1
ATOM 1412 C CA . VAL A 1 182 ? 6.307 -9.197 -17.103 1.00 96.88 182 VAL A CA 1
ATOM 1413 C C . VAL A 1 182 ? 7.174 -9.183 -18.357 1.00 96.88 182 VAL A C 1
ATOM 1415 O O . VAL A 1 182 ? 7.206 -8.170 -19.056 1.00 96.88 182 VAL A O 1
ATOM 1418 N N . ILE A 1 183 ? 7.837 -10.295 -18.685 1.00 96.12 183 ILE A N 1
ATOM 1419 C CA . ILE A 1 183 ? 8.631 -10.416 -19.917 1.00 96.12 183 ILE A CA 1
ATOM 1420 C C . ILE A 1 183 ? 7.753 -10.199 -21.153 1.00 96.12 183 ILE A C 1
ATOM 1422 O O . ILE A 1 183 ? 8.101 -9.386 -22.017 1.00 96.12 183 ILE A O 1
ATOM 1426 N N . ASP A 1 184 ? 6.598 -10.859 -21.216 1.00 97.25 184 ASP A N 1
ATOM 1427 C CA . ASP A 1 184 ? 5.656 -10.715 -22.327 1.00 97.25 184 ASP A CA 1
ATOM 1428 C C . ASP A 1 184 ? 5.146 -9.272 -22.451 1.00 97.25 184 ASP A C 1
ATOM 1430 O O . ASP A 1 184 ? 5.068 -8.710 -23.551 1.00 97.25 184 ASP A O 1
ATOM 1434 N N . TRP A 1 185 ? 4.853 -8.628 -21.320 1.00 97.38 185 TRP A N 1
ATOM 1435 C CA . TRP A 1 185 ? 4.429 -7.233 -21.276 1.00 97.38 185 TRP A CA 1
ATOM 1436 C C . TRP A 1 185 ? 5.524 -6.271 -21.757 1.00 97.38 185 TRP A C 1
ATOM 1438 O O . TRP A 1 185 ? 5.227 -5.373 -22.553 1.00 97.38 185 TRP A O 1
ATOM 1448 N N . LEU A 1 186 ? 6.783 -6.466 -21.352 1.00 97.19 186 LEU A N 1
ATOM 1449 C CA . LEU A 1 186 ? 7.915 -5.658 -21.822 1.00 97.19 186 LEU A CA 1
ATOM 1450 C C . LEU A 1 186 ? 8.088 -5.772 -23.342 1.00 97.19 186 LEU A C 1
ATOM 1452 O O . LEU A 1 186 ? 8.218 -4.754 -24.029 1.00 97.19 186 LEU A O 1
ATOM 1456 N N . GLN A 1 187 ? 8.036 -6.996 -23.880 1.00 96.62 187 GLN A N 1
ATOM 1457 C CA . GLN A 1 187 ? 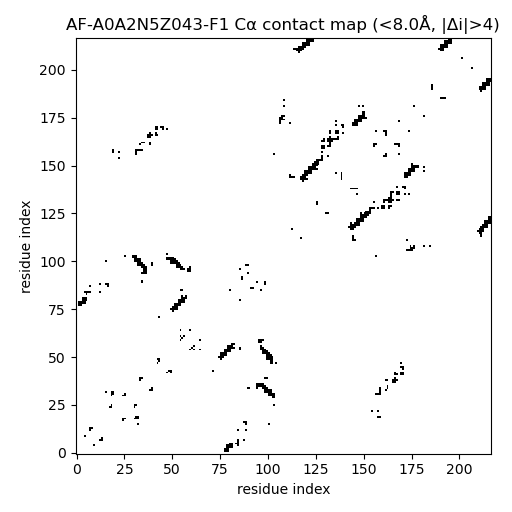8.183 -7.254 -25.316 1.00 96.62 187 GLN A CA 1
ATOM 1458 C C . GLN A 1 187 ? 7.040 -6.637 -26.125 1.00 96.62 187 GLN A C 1
ATOM 1460 O O . GLN A 1 187 ? 7.284 -5.903 -27.088 1.00 96.62 187 GLN A O 1
ATOM 1465 N N . LYS A 1 188 ? 5.791 -6.878 -25.708 1.00 96.56 188 LYS A N 1
ATOM 1466 C CA . LYS A 1 188 ? 4.586 -6.341 -26.360 1.00 96.56 188 LYS A CA 1
ATOM 1467 C C . LYS A 1 188 ? 4.620 -4.817 -26.458 1.00 96.56 188 LYS A C 1
ATOM 1469 O O . LYS A 1 188 ? 4.234 -4.255 -27.483 1.00 96.56 188 LYS A O 1
ATOM 1474 N N . ASN A 1 189 ? 5.097 -4.158 -25.406 1.00 96.00 189 ASN A N 1
ATOM 1475 C CA . ASN A 1 189 ? 5.130 -2.702 -25.304 1.00 96.00 189 ASN A CA 1
ATOM 1476 C C . ASN A 1 189 ? 6.454 -2.071 -25.763 1.00 96.00 189 ASN A C 1
ATOM 1478 O O . ASN A 1 189 ? 6.596 -0.847 -25.707 1.00 96.00 189 ASN A O 1
ATOM 1482 N N . LYS A 1 190 ? 7.407 -2.880 -26.248 1.00 95.56 190 LYS A N 1
ATOM 1483 C CA . LYS A 1 190 ? 8.733 -2.438 -26.713 1.00 95.56 190 LYS A CA 1
ATOM 1484 C C . LYS A 1 190 ? 9.482 -1.620 -25.652 1.00 95.56 190 LYS A C 1
ATOM 1486 O O . LYS A 1 190 ? 10.072 -0.584 -25.960 1.00 95.56 190 LYS A O 1
ATOM 1491 N N . ILE A 1 191 ? 9.425 -2.072 -24.403 1.00 96.81 191 ILE A N 1
ATOM 1492 C CA . ILE A 1 191 ? 10.088 -1.430 -23.265 1.00 96.81 191 ILE A CA 1
ATOM 1493 C C . ILE A 1 191 ? 11.503 -1.994 -23.153 1.00 96.81 191 ILE A C 1
ATOM 1495 O O . ILE A 1 191 ? 11.694 -3.210 -23.109 1.00 96.81 191 ILE A O 1
ATOM 1499 N N . LYS A 1 192 ? 12.508 -1.116 -23.118 1.00 95.75 192 LYS A N 1
ATOM 1500 C CA . LYS A 1 192 ? 13.914 -1.519 -23.021 1.00 95.75 192 LYS A CA 1
ATOM 1501 C C . LYS A 1 192 ? 14.279 -1.781 -21.561 1.00 95.75 192 LYS A C 1
ATOM 1503 O O . LYS A 1 192 ? 14.204 -0.876 -20.736 1.00 95.75 192 LYS A O 1
ATOM 1508 N N . SER A 1 193 ? 14.677 -3.006 -21.236 1.00 95.00 193 SER A N 1
ATOM 1509 C CA . SER A 1 193 ? 15.042 -3.389 -19.870 1.00 95.00 193 SER A CA 1
ATOM 1510 C C . SER A 1 193 ? 16.545 -3.274 -19.604 1.00 95.00 193 SER A C 1
ATOM 1512 O O . SER A 1 193 ? 17.357 -3.648 -20.451 1.00 95.00 193 SER A O 1
ATOM 1514 N N . TYR A 1 194 ? 16.906 -2.835 -18.401 1.00 94.19 194 TYR A N 1
ATOM 1515 C CA . TYR A 1 194 ? 18.272 -2.742 -17.891 1.00 94.19 194 TYR A CA 1
ATOM 1516 C C . TYR A 1 194 ? 18.367 -3.446 -16.542 1.00 94.19 194 TYR A C 1
ATOM 1518 O O . TYR A 1 194 ? 17.655 -3.070 -15.617 1.00 94.19 194 TYR A O 1
ATOM 1526 N N . ALA A 1 195 ? 19.254 -4.430 -16.414 1.00 93.00 195 ALA A N 1
ATOM 1527 C CA . ALA A 1 195 ? 19.506 -5.103 -15.144 1.00 93.00 195 ALA A CA 1
ATOM 1528 C C . ALA A 1 195 ? 20.677 -4.449 -14.403 1.00 93.00 195 ALA A C 1
ATOM 1530 O O . ALA A 1 195 ? 21.730 -4.182 -14.991 1.00 93.00 195 ALA A O 1
ATOM 1531 N N . ALA A 1 196 ? 20.496 -4.186 -13.111 1.00 90.56 196 ALA A N 1
ATOM 1532 C CA . ALA A 1 196 ? 21.560 -3.699 -12.248 1.00 90.56 196 ALA A CA 1
ATOM 1533 C C . ALA A 1 196 ? 22.380 -4.880 -11.704 1.00 90.56 196 ALA A C 1
ATOM 1535 O O . ALA A 1 196 ? 21.937 -5.604 -10.820 1.00 90.56 196 ALA A O 1
ATOM 1536 N N . GLU A 1 197 ? 23.608 -5.052 -12.197 1.00 90.06 197 GLU A N 1
ATOM 1537 C CA . GLU A 1 197 ? 24.497 -6.140 -11.773 1.00 90.06 197 GLU A CA 1
ATOM 1538 C C . GLU A 1 197 ? 25.849 -5.632 -11.261 1.00 90.06 197 GLU A C 1
ATOM 1540 O O . GLU A 1 197 ? 26.414 -4.662 -11.770 1.00 90.06 197 GLU A O 1
ATOM 1545 N N . LEU A 1 198 ? 26.440 -6.348 -10.296 1.00 87.69 198 LEU A N 1
ATOM 1546 C CA . LEU A 1 198 ? 27.780 -6.038 -9.769 1.00 87.69 198 LEU A CA 1
ATOM 1547 C C . LEU A 1 198 ? 28.885 -6.137 -10.831 1.00 87.69 198 LEU A C 1
ATOM 1549 O O . LEU A 1 198 ? 29.911 -5.469 -10.718 1.00 87.69 198 LEU A O 1
ATOM 1553 N N . LYS A 1 199 ? 28.694 -6.991 -11.842 1.00 87.88 199 LYS A N 1
ATOM 1554 C CA . LYS A 1 199 ? 29.635 -7.212 -12.950 1.00 87.88 199 LYS A CA 1
ATOM 1555 C C . LYS A 1 199 ? 29.048 -6.739 -14.282 1.00 87.88 199 LYS A C 1
ATOM 1557 O O . LYS A 1 199 ? 29.250 -7.388 -15.305 1.00 87.88 199 LYS A O 1
ATOM 1562 N N . ALA A 1 200 ? 28.318 -5.625 -14.256 1.00 83.00 200 ALA A N 1
ATOM 1563 C CA . ALA A 1 200 ? 27.700 -5.062 -15.447 1.00 83.00 200 ALA A CA 1
ATOM 1564 C C . ALA A 1 200 ? 28.732 -4.766 -16.549 1.00 83.00 200 ALA A C 1
ATOM 1566 O O . ALA A 1 200 ? 29.838 -4.282 -16.293 1.00 83.00 200 ALA A O 1
ATOM 1567 N N . SER A 1 201 ? 28.336 -5.023 -17.795 1.00 80.81 201 SER A N 1
ATOM 1568 C CA . SER A 1 201 ? 29.132 -4.736 -18.992 1.00 80.81 201 SER A CA 1
ATOM 1569 C C . SER A 1 201 ? 29.267 -3.239 -19.286 1.00 80.81 201 SER A C 1
ATOM 1571 O O . SER A 1 201 ? 30.160 -2.834 -20.028 1.00 80.81 201 SER A O 1
ATOM 1573 N N . GLU A 1 202 ? 28.388 -2.415 -18.714 1.00 88.69 202 GLU A N 1
ATOM 1574 C CA . GLU A 1 202 ? 28.321 -0.974 -18.931 1.00 88.69 202 GLU A CA 1
ATOM 1575 C C . GLU A 1 202 ? 28.034 -0.233 -17.616 1.00 88.69 202 GLU A C 1
ATOM 1577 O O . GLU A 1 202 ? 27.314 -0.721 -16.746 1.00 88.69 202 GLU A O 1
ATOM 1582 N N . LEU A 1 203 ? 28.606 0.965 -17.459 1.00 90.69 203 LEU A N 1
ATOM 1583 C CA . LEU A 1 203 ? 28.318 1.835 -16.318 1.00 90.69 203 LEU A CA 1
ATOM 1584 C C . LEU A 1 203 ? 26.944 2.491 -16.500 1.00 90.69 203 LEU A C 1
ATOM 1586 O O . LEU A 1 203 ? 26.682 3.068 -17.551 1.00 90.69 203 LEU A O 1
ATOM 1590 N N . TYR A 1 204 ? 26.111 2.499 -15.454 1.00 89.06 204 TYR A N 1
ATOM 1591 C CA . TYR A 1 204 ? 24.713 2.956 -15.543 1.00 89.06 204 TYR A CA 1
ATOM 1592 C C . TYR A 1 204 ? 24.532 4.363 -16.148 1.00 89.06 204 TYR A C 1
ATOM 1594 O O . TYR A 1 204 ? 23.574 4.603 -16.868 1.00 89.06 204 TYR A O 1
ATOM 1602 N N . HIS A 1 205 ? 25.464 5.292 -15.902 1.00 89.75 205 HIS A N 1
ATOM 1603 C CA . HIS A 1 205 ? 25.392 6.671 -16.405 1.00 89.75 205 HIS A CA 1
ATOM 1604 C C . HIS A 1 205 ? 25.759 6.816 -17.891 1.00 89.75 205 HIS A C 1
ATOM 1606 O O . HIS A 1 205 ? 25.708 7.923 -18.424 1.00 89.75 205 HIS A O 1
ATOM 1612 N N . LYS A 1 206 ? 26.191 5.731 -18.544 1.00 91.06 206 LYS A N 1
ATOM 1613 C CA . LYS A 1 206 ? 26.484 5.687 -19.984 1.00 91.06 206 LYS A CA 1
ATOM 1614 C C . LYS A 1 206 ? 25.362 5.040 -20.795 1.00 91.06 206 LYS A C 1
ATOM 1616 O O . LYS A 1 206 ? 25.289 5.285 -21.995 1.00 91.06 206 LYS A O 1
ATOM 1621 N N . ALA A 1 207 ? 24.481 4.291 -20.130 1.00 88.88 207 ALA A N 1
ATOM 1622 C CA . ALA A 1 207 ? 23.379 3.600 -20.773 1.00 88.88 207 ALA A CA 1
ATOM 1623 C C . ALA A 1 207 ? 22.390 4.588 -21.417 1.00 88.88 207 ALA A C 1
ATOM 1625 O O . ALA A 1 207 ? 22.013 5.604 -20.827 1.00 88.88 207 ALA A O 1
ATOM 1626 N N . ASP A 1 208 ? 21.928 4.263 -22.625 1.00 89.38 208 ASP A N 1
ATOM 1627 C CA . ASP A 1 208 ? 20.932 5.054 -23.354 1.00 89.38 208 ASP A CA 1
ATOM 1628 C C . ASP A 1 208 ? 19.513 4.831 -22.806 1.00 89.38 208 ASP A C 1
ATOM 1630 O O . ASP A 1 208 ? 18.748 3.996 -23.293 1.00 89.38 208 ASP A O 1
ATOM 1634 N N . ILE A 1 209 ? 19.154 5.579 -21.768 1.00 90.31 209 ILE A N 1
ATOM 1635 C CA . ILE A 1 209 ? 17.863 5.469 -21.074 1.00 90.31 209 ILE A CA 1
ATOM 1636 C C . ILE A 1 209 ? 16.730 6.273 -21.745 1.00 90.31 209 ILE A C 1
ATOM 1638 O O . ILE A 1 209 ? 15.801 6.718 -21.074 1.00 90.31 209 ILE A O 1
ATOM 1642 N N . GLN A 1 210 ? 16.797 6.497 -23.063 1.00 89.75 210 GLN A N 1
ATOM 1643 C CA . GLN A 1 210 ? 15.726 7.161 -23.809 1.00 89.75 210 GLN A CA 1
ATOM 1644 C C . GLN A 1 210 ? 14.549 6.224 -24.114 1.00 89.75 210 GLN A C 1
ATOM 1646 O O . GLN A 1 210 ? 14.713 5.030 -24.361 1.00 89.75 210 GLN A O 1
ATOM 1651 N N . GLY A 1 211 ? 13.349 6.806 -24.182 1.00 92.25 211 GLY A N 1
ATOM 1652 C CA . GLY A 1 211 ? 12.115 6.090 -24.506 1.00 92.25 211 GLY A CA 1
ATOM 1653 C C . GLY A 1 211 ? 11.504 5.392 -23.293 1.00 92.25 211 GLY A C 1
ATOM 1654 O O . GLY A 1 211 ? 11.659 5.857 -22.167 1.00 92.25 211 GLY A O 1
ATOM 1655 N N . ASN A 1 212 ? 10.776 4.298 -23.529 1.00 96.00 212 ASN A N 1
ATOM 1656 C CA . ASN A 1 212 ? 10.213 3.494 -22.447 1.00 96.00 212 ASN A CA 1
ATOM 1657 C C . ASN A 1 212 ? 11.274 2.534 -21.914 1.00 96.00 212 ASN A C 1
ATOM 1659 O O . ASN A 1 212 ? 11.781 1.695 -22.669 1.00 96.00 212 ASN A O 1
ATOM 1663 N N . VAL A 1 213 ? 11.571 2.621 -20.623 1.00 96.19 213 VAL A N 1
ATOM 1664 C CA . VAL A 1 213 ? 12.615 1.820 -19.986 1.00 96.19 213 VAL A CA 1
ATOM 1665 C C . VAL A 1 213 ? 12.101 1.113 -18.741 1.00 96.19 213 VAL A C 1
ATOM 1667 O O . VAL A 1 213 ? 11.214 1.608 -18.051 1.00 96.19 213 VAL A O 1
ATOM 1670 N N . ALA A 1 214 ? 12.681 -0.045 -18.447 1.00 96.69 214 ALA A N 1
ATOM 1671 C CA . ALA A 1 214 ? 12.468 -0.765 -17.201 1.00 96.69 214 ALA A CA 1
ATOM 1672 C C . ALA A 1 214 ? 13.816 -1.068 -16.541 1.00 96.69 214 ALA A C 1
ATOM 1674 O O . ALA A 1 214 ? 14.717 -1.590 -17.194 1.00 96.69 214 ALA A O 1
ATOM 1675 N N . PHE A 1 215 ? 13.959 -0.765 -15.257 1.00 94.94 215 PHE A N 1
ATOM 1676 C CA . PHE A 1 215 ? 15.137 -1.135 -14.473 1.00 94.94 215 PHE A CA 1
ATOM 1677 C C . PHE A 1 215 ? 14.825 -2.352 -13.612 1.00 94.94 215 PHE A C 1
ATOM 1679 O O . PHE A 1 215 ? 13.859 -2.321 -12.857 1.00 94.94 215 PHE A O 1
ATOM 1686 N N . VAL A 1 216 ? 15.630 -3.403 -13.730 1.00 94.06 216 VAL A N 1
ATOM 1687 C CA . VAL A 1 216 ? 15.494 -4.654 -12.980 1.00 94.06 216 VAL A CA 1
ATOM 1688 C C . VAL A 1 216 ? 16.505 -4.654 -11.838 1.00 94.06 216 VAL A C 1
ATOM 1690 O O . VAL A 1 216 ? 17.699 -4.426 -12.078 1.00 94.06 216 VAL A O 1
ATOM 1693 N N . PHE A 1 217 ? 16.012 -4.888 -10.623 1.00 89.44 217 PHE A N 1
ATOM 1694 C CA . PHE A 1 217 ? 16.788 -4.953 -9.384 1.00 89.44 217 PHE A CA 1
ATOM 1695 C C . PHE A 1 217 ? 16.504 -6.231 -8.604 1.00 89.44 217 PHE A C 1
ATOM 1697 O O . PHE A 1 217 ? 15.326 -6.667 -8.596 1.00 89.44 217 PHE A O 1
#

Sequence (217 aa):
MIQKITSNKNKLIRNVILLQSKSRERKKQNLIVIEGRKEIELAFQSGINVKQLLYCNEIISSSEVQKMFENLSNDIQYFEVSRDVFSKISYRETTGGLVAIAETPEKNLCDLKITGKSVFVILESVEKPGNLGAIARIADGSGIDGVIVTEPLTDIYNPNAIRASLGCVFTNDIIVAEFSDVIDWLQKNKIKSYAAELKASELYHKADIQGNVAFVF